Protein AF-A0A9P7BNV9-F1 (afdb_monomer)

InterPro domains:
  IPR002921 Fungal lipase-type domain [PF01764] (54-80)
  IPR029058 Alpha/Beta hydrolase fold [G3DSA:3.40.50.1820] (36-178)
  IPR029058 Alpha/Beta hydrolase fold [SSF53474] (25-181)
  IPR050805 ATG15 Lipase [PTHR47175] (1-210)

Solvent-accessible surface area (backbone atoms only — not comparable to full-atom values): 11584 Å² total; per-residue (Å²): 93,61,40,18,80,48,26,39,47,82,51,94,88,47,84,33,84,51,84,34,47,46,92,89,42,96,45,37,28,37,42,62,52,44,54,54,50,48,77,75,60,53,58,67,52,54,50,51,43,50,53,51,50,57,51,44,69,75,38,77,88,58,88,70,72,39,60,27,52,31,72,48,9,33,45,28,44,52,44,19,65,75,71,73,33,42,20,48,23,38,38,27,39,12,35,32,63,32,36,55,74,69,70,45,84,52,79,77,63,24,68,73,43,56,33,40,38,34,34,40,62,20,18,28,51,29,64,24,65,27,51,58,91,86,21,68,31,41,78,69,76,43,45,42,48,24,38,33,57,58,22,21,42,22,56,43,54,39,32,82,78,66,66,44,67,72,31,72,74,54,53,39,68,66,46,43,44,69,71,31,68,72,32,50,91,83,43,57,88,50,76,66,41,62,73,75,96,66,77,56,49,83,80,54,46,72,48,46,86,75,79,79,114

Nearest PDB structures (foldseek):
  4fle-assembly1_A  TM=4.710E-01  e=2.138E-03  Yersinia enterocolitica subsp. enterocolitica 8081
  8goa-assembly1_A  TM=6.225E-01  e=8.314E-01  Escherichia coli K-12
  3uhj-assembly1_A  TM=5.537E-01  e=2.040E+00  Sinorhizobium meliloti
  3uhj-assembly2_E-2  TM=5.624E-01  e=3.633E+00  Sinorhizobium meliloti

Secondary structure (DSSP, 8-state):
-TTSSSTT--STTS--SSS-B-SSSTTEEEHHHHHHHHHHH-HHHHHHHHHHHHHHHH-TTS---EEEEHHHHHHHHHHHHHHT--EEEESPPP-HHHHHHTT---TTGGGT--EEEEEETT-TTTTT---STTSHHHHTT------PPSSEEEEE-HHHHH-PPP-GGGGSHHHHIIIIIT-TTTSPPPPEEE--S--SSTT-EEE-GGGG-

Foldseek 3Di:
DQQFLAQQCQDPVDDGNDDQDDPVDRFEGALVRRLVSCVVPPPLLVVVLVVVVVVCVVCVPDQDEAEEAECSLLSSVLSCQVVLGAYEYELYAANVSSCVSVVGDDPPCLQVRNYEYEYEPLECRQQQNQGHCPGPQNVVSGHRQGNHHGYKYWYHHCCVLVVHHNDNVCSDPVNCVPVAVVCCVSHPGGDIDHDPPDDTSVVHDHDYPVVVD

pLDDT: mean 86.31, std 11.05, range [53.69, 98.19]

Structure (mmCIF, N/CA/C/O backbone):
data_AF-A0A9P7BNV9-F1
#
_entry.id   AF-A0A9P7BNV9-F1
#
loop_
_atom_site.group_PDB
_atom_site.id
_atom_site.type_symbol
_atom_site.label_atom_id
_atom_site.label_alt_id
_atom_site.label_comp_id
_atom_site.label_asym_id
_atom_site.label_entity_id
_atom_site.label_seq_id
_atom_site.pdbx_PDB_ins_code
_atom_site.Cartn_x
_atom_site.Cartn_y
_atom_site.Cartn_z
_atom_site.occupancy
_atom_site.B_iso_or_equiv
_atom_site.auth_seq_id
_atom_site.auth_comp_id
_atom_site.auth_asym_id
_atom_site.auth_atom_id
_atom_site.pdbx_PDB_model_num
ATOM 1 N N . MET A 1 1 ? -9.272 7.482 6.561 1.00 71.88 1 MET A N 1
ATOM 2 C CA . MET A 1 1 ? -9.110 7.351 8.026 1.00 71.88 1 MET A CA 1
ATOM 3 C C . MET A 1 1 ? -8.044 6.312 8.360 1.00 71.88 1 MET A C 1
ATOM 5 O O . MET A 1 1 ? -7.053 6.678 8.981 1.00 71.88 1 MET A O 1
ATOM 9 N N . LEU A 1 2 ? -8.180 5.073 7.868 1.00 76.38 2 LEU A N 1
ATOM 10 C CA . LEU A 1 2 ? -7.226 3.971 8.071 1.00 76.38 2 LEU A CA 1
ATOM 11 C C . LEU A 1 2 ? -5.750 4.301 7.775 1.00 76.38 2 LEU A C 1
ATOM 13 O O . LEU A 1 2 ? -4.885 3.945 8.568 1.00 76.38 2 LEU A O 1
ATOM 17 N N . PHE A 1 3 ? -5.484 5.041 6.697 1.00 77.94 3 PHE A N 1
ATOM 18 C CA . PHE A 1 3 ? -4.132 5.341 6.187 1.00 77.94 3 PHE A CA 1
ATOM 19 C C . PHE A 1 3 ? -3.570 6.704 6.645 1.00 77.94 3 PHE A C 1
ATOM 21 O O . PHE A 1 3 ? -2.599 7.221 6.101 1.00 77.94 3 PHE A O 1
ATOM 28 N N . SER A 1 4 ? -4.219 7.328 7.631 1.00 83.31 4 SER A N 1
ATOM 29 C CA . SER A 1 4 ? -3.819 8.619 8.210 1.00 83.31 4 SER A CA 1
ATOM 30 C C . SER A 1 4 ? -3.557 8.472 9.702 1.00 83.31 4 SER A C 1
ATOM 32 O O . SER A 1 4 ? -4.231 7.668 10.357 1.00 83.31 4 SER A O 1
ATOM 34 N N . CYS A 1 5 ? -2.661 9.273 10.269 1.00 84.25 5 CYS A N 1
ATOM 35 C CA . CYS A 1 5 ? -2.290 9.140 11.671 1.00 84.25 5 CYS A CA 1
ATOM 36 C C . CYS A 1 5 ? -3.424 9.541 12.617 1.00 84.25 5 CYS A C 1
ATOM 38 O O . CYS A 1 5 ? -3.701 8.799 13.556 1.00 84.25 5 CYS A O 1
ATOM 40 N N . CYS A 1 6 ? -4.166 10.612 12.324 1.00 83.75 6 CYS A N 1
ATOM 41 C CA . CYS A 1 6 ? -5.399 10.938 13.047 1.00 83.75 6 CYS A CA 1
ATOM 42 C C . CYS A 1 6 ? -6.414 11.638 12.133 1.00 83.75 6 CYS A C 1
ATOM 44 O O . CYS A 1 6 ? -6.402 12.857 11.955 1.00 83.75 6 CYS A O 1
ATOM 46 N N . CYS A 1 7 ? -7.295 10.843 11.520 1.00 77.75 7 CYS A N 1
ATOM 47 C CA . CYS A 1 7 ? -8.433 11.320 10.726 1.00 77.75 7 CYS A CA 1
ATOM 48 C C . CYS A 1 7 ? -8.115 12.328 9.616 1.00 77.75 7 CYS A C 1
ATOM 50 O O . CYS A 1 7 ? -8.920 13.213 9.323 1.00 77.75 7 CYS A O 1
ATOM 52 N N . ALA A 1 8 ? -6.967 12.154 8.964 1.00 73.31 8 ALA A N 1
ATOM 53 C CA . ALA A 1 8 ? -6.538 12.939 7.813 1.00 73.31 8 ALA A CA 1
ATOM 54 C C . ALA A 1 8 ? -6.533 14.468 8.041 1.00 73.31 8 ALA A C 1
ATOM 56 O O . ALA A 1 8 ? -6.744 15.241 7.108 1.00 73.31 8 ALA A O 1
ATOM 57 N N . LYS A 1 9 ? -6.307 14.920 9.283 1.00 70.38 9 LYS A N 1
ATOM 58 C CA . LYS A 1 9 ? -6.229 16.348 9.621 1.00 70.38 9 LYS A CA 1
ATOM 59 C C . LYS A 1 9 ? -4.783 16.842 9.522 1.00 70.38 9 LYS A C 1
ATOM 61 O O . LYS A 1 9 ? -4.028 16.738 10.489 1.00 70.38 9 LYS A O 1
ATOM 66 N N . VAL A 1 10 ? -4.427 17.383 8.351 1.00 62.34 10 VAL A N 1
ATOM 67 C CA . VAL A 1 10 ? -3.079 17.911 8.052 1.00 62.34 10 VAL A CA 1
ATOM 68 C C . VAL A 1 10 ? -2.786 19.182 8.849 1.00 62.34 10 VAL A C 1
ATOM 70 O O . VAL A 1 10 ? -1.774 19.268 9.537 1.00 62.34 10 VAL A O 1
ATOM 73 N N . ASP A 1 11 ? -3.693 20.158 8.802 1.00 65.62 11 ASP A N 1
ATOM 74 C CA . ASP A 1 11 ? -3.579 21.422 9.529 1.00 65.62 11 ASP A CA 1
ATOM 75 C C . ASP A 1 11 ? -4.965 21.984 9.904 1.00 65.62 11 ASP A C 1
ATOM 77 O O . ASP A 1 11 ? -5.996 21.334 9.716 1.00 65.62 11 ASP A O 1
ATOM 81 N N . ARG A 1 12 ? -4.994 23.191 10.484 1.00 64.25 12 ARG A N 1
ATOM 82 C CA . ARG A 1 12 ? -6.228 23.853 10.944 1.00 64.25 12 ARG A CA 1
ATOM 83 C C . ARG A 1 12 ? -7.184 24.248 9.812 1.00 64.25 12 ARG A C 1
ATOM 85 O O . ARG A 1 12 ? -8.350 24.504 10.091 1.00 64.25 12 ARG A O 1
ATOM 92 N N . THR A 1 13 ? -6.717 24.322 8.567 1.00 68.00 13 THR A N 1
ATOM 93 C CA . THR A 1 13 ? -7.544 24.671 7.401 1.00 68.00 13 THR A CA 1
ATOM 94 C C . THR A 1 13 ? -8.328 23.474 6.858 1.00 68.00 13 THR A C 1
ATOM 96 O O . THR A 1 13 ? -9.308 23.662 6.138 1.00 68.00 13 THR A O 1
ATOM 99 N N . TRP A 1 14 ? -7.969 22.250 7.261 1.00 62.84 14 TRP A N 1
ATOM 100 C CA . TRP A 1 14 ? -8.659 21.026 6.864 1.00 62.84 14 TRP A CA 1
ATOM 101 C C . TRP A 1 14 ? -9.704 20.597 7.886 1.00 62.84 14 TRP A C 1
ATOM 103 O O . TRP A 1 14 ? -9.420 20.411 9.072 1.00 62.84 14 TRP A O 1
ATOM 113 N N . LYS A 1 15 ? -10.923 20.337 7.403 1.00 64.75 15 LYS A N 1
ATOM 114 C CA . LYS A 1 15 ? -11.902 19.554 8.159 1.00 64.75 15 LYS A CA 1
ATOM 115 C C . LYS A 1 15 ? -11.498 18.085 8.056 1.00 64.75 15 LYS A C 1
ATOM 117 O O . LYS A 1 15 ? -11.702 17.464 7.018 1.00 64.75 15 LYS A O 1
ATOM 122 N N . GLY A 1 16 ? -10.882 17.561 9.115 1.00 68.00 16 GLY A N 1
ATOM 123 C CA . GLY A 1 16 ? -10.570 16.135 9.223 1.00 68.00 16 GLY A CA 1
ATOM 124 C C . GLY A 1 16 ? -11.818 15.259 9.060 1.00 68.00 16 GLY A C 1
ATOM 125 O O . GLY A 1 16 ? -12.946 15.718 9.232 1.00 68.00 16 GLY A O 1
ATOM 126 N N . ILE A 1 17 ? -11.607 13.978 8.754 1.00 75.38 17 ILE A N 1
ATOM 127 C CA . ILE A 1 17 ? -12.680 12.990 8.527 1.00 75.38 17 ILE A CA 1
ATOM 128 C C . ILE A 1 17 ? -13.427 12.673 9.837 1.00 75.38 17 ILE A C 1
ATOM 130 O O . ILE A 1 17 ? -14.574 12.241 9.819 1.00 75.38 17 ILE A O 1
ATOM 134 N N . CYS A 1 18 ? -12.789 12.918 10.981 1.00 77.62 18 CYS A N 1
ATOM 135 C CA . CYS A 1 18 ? -13.387 12.833 12.306 1.00 77.62 18 CYS A CA 1
ATOM 136 C C . CYS A 1 18 ? -12.791 13.898 13.244 1.00 77.62 18 CYS A C 1
ATOM 138 O O . CYS A 1 18 ? -11.800 14.554 12.909 1.00 77.62 18 CYS A O 1
ATOM 140 N N . GLN A 1 19 ? -13.372 14.029 14.438 1.00 82.62 19 GLN A N 1
ATOM 141 C CA . GLN A 1 19 ? -12.963 14.981 15.478 1.00 82.62 19 GLN A CA 1
ATOM 142 C C . GLN A 1 19 ? -12.188 14.314 16.631 1.00 82.62 19 GLN A C 1
ATOM 144 O O . GLN A 1 19 ? -12.337 14.708 17.778 1.00 82.62 19 GLN A O 1
ATOM 149 N N . CYS A 1 20 ? -11.363 13.301 16.341 1.00 84.94 20 CYS A N 1
ATOM 150 C CA . CYS A 1 20 ? -10.576 12.597 17.369 1.00 84.94 20 CYS A CA 1
ATOM 151 C C . CYS A 1 20 ? -9.199 13.221 17.643 1.00 84.94 20 CYS A C 1
ATOM 153 O O . CYS A 1 20 ? -8.489 12.768 18.534 1.00 84.94 20 CYS A O 1
ATOM 155 N N . LYS A 1 21 ? -8.799 14.233 16.863 1.00 82.25 21 LYS A N 1
ATOM 156 C CA . LYS A 1 21 ? -7.567 14.995 17.100 1.00 82.25 21 LYS A CA 1
ATOM 157 C C . LYS A 1 21 ? -7.833 16.073 18.146 1.00 82.25 21 LYS A C 1
ATOM 159 O O . LYS A 1 21 ? -8.765 16.854 17.956 1.00 82.25 21 LYS A O 1
ATOM 164 N N . ASP A 1 22 ? -6.976 16.168 19.155 1.00 75.00 22 ASP A N 1
ATOM 165 C CA . ASP A 1 22 ? -7.010 17.273 20.115 1.00 75.00 22 ASP A CA 1
ATOM 166 C C . ASP A 1 22 ? -6.658 18.605 19.411 1.00 75.00 22 ASP A C 1
ATOM 168 O O . ASP A 1 22 ? -5.671 18.717 18.678 1.00 75.00 22 ASP A O 1
ATOM 172 N N . ASP A 1 23 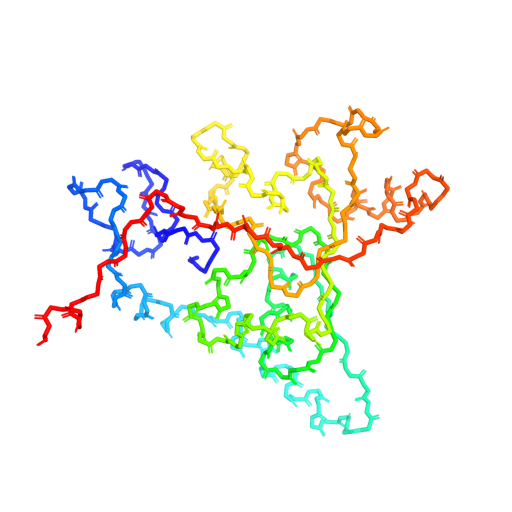? -7.494 19.632 19.579 1.00 71.31 23 ASP A N 1
ATOM 173 C CA . ASP A 1 23 ? -7.284 20.946 18.953 1.00 71.31 23 ASP A CA 1
ATOM 174 C C . ASP A 1 23 ? -6.198 21.793 19.647 1.00 71.31 23 ASP A C 1
ATOM 176 O O . ASP A 1 23 ? -5.660 22.734 19.048 1.00 71.31 23 ASP A O 1
ATOM 180 N N . GLN A 1 24 ? -5.868 21.462 20.895 1.00 73.06 24 GLN A N 1
ATOM 181 C CA . GLN A 1 24 ? -4.845 22.095 21.724 1.00 73.06 24 GLN A CA 1
ATOM 182 C C . GLN A 1 24 ? -3.481 21.409 21.575 1.00 73.06 24 GLN A C 1
ATOM 184 O O . GLN A 1 24 ? -2.459 22.093 21.648 1.00 73.06 24 GLN A O 1
ATOM 189 N N . GLN A 1 25 ? -3.453 20.097 21.312 1.00 75.50 25 GLN A N 1
ATOM 190 C CA . GLN A 1 25 ? -2.224 19.308 21.166 1.00 75.50 25 GLN A CA 1
ATOM 191 C C . GLN A 1 25 ? -2.028 18.800 19.721 1.00 75.50 25 GLN A C 1
ATOM 193 O O . GLN A 1 25 ? -2.763 17.935 19.247 1.00 75.50 25 GLN A O 1
ATOM 198 N N . PRO A 1 26 ? -1.013 19.287 18.977 1.00 70.69 26 PRO A N 1
ATOM 199 C CA . PRO A 1 26 ? -0.918 19.089 17.526 1.00 70.69 26 PRO A CA 1
ATOM 200 C C . PRO A 1 26 ? -0.683 17.641 17.066 1.00 70.69 26 PRO A C 1
ATOM 202 O O . PRO A 1 26 ? -0.932 17.357 15.890 1.00 70.69 26 PRO A O 1
ATOM 205 N N . TYR A 1 27 ? -0.239 16.751 17.957 1.00 80.44 27 TYR A N 1
ATOM 206 C CA . TYR A 1 27 ? 0.062 15.344 17.666 1.00 80.44 27 TYR A CA 1
ATOM 207 C C . TYR A 1 27 ? -0.604 14.372 18.650 1.00 80.44 27 TYR A C 1
ATOM 209 O O . TYR A 1 27 ? -0.118 13.262 18.838 1.00 80.44 27 TYR A O 1
ATOM 217 N N . GLU A 1 28 ? -1.713 14.762 19.278 1.00 85.31 28 GLU A N 1
ATOM 218 C CA . GLU A 1 28 ? -2.517 13.847 20.095 1.00 85.31 28 GLU A CA 1
ATOM 219 C C . GLU A 1 28 ? -3.771 13.381 19.358 1.00 85.31 28 GLU A C 1
ATOM 221 O O . GLU A 1 28 ? -4.462 14.164 18.696 1.00 85.31 28 GLU A O 1
ATOM 226 N N . CYS A 1 29 ? -4.056 12.086 19.480 1.00 86.94 29 CYS A N 1
ATOM 227 C CA . CYS A 1 29 ? -5.243 11.448 18.933 1.00 86.94 29 CYS A CA 1
ATOM 228 C C . CYS A 1 29 ? -5.911 10.580 20.003 1.00 86.94 29 CYS A C 1
ATOM 230 O O . CYS A 1 29 ? -5.246 9.778 20.657 1.00 86.94 29 CYS A O 1
ATOM 232 N N . ASP A 1 30 ? -7.223 10.719 20.160 1.00 87.56 30 ASP A N 1
ATOM 233 C CA . ASP A 1 30 ? -8.027 9.851 21.019 1.00 87.56 30 ASP A CA 1
ATOM 234 C C . ASP A 1 30 ? -8.239 8.492 20.328 1.00 87.56 30 ASP A C 1
ATOM 236 O O . ASP A 1 30 ? -8.895 8.399 19.282 1.00 87.56 30 ASP A O 1
ATOM 240 N N . SER A 1 31 ? -7.668 7.440 20.919 1.00 84.62 31 SER A N 1
ATOM 241 C CA . SER A 1 31 ? -7.723 6.066 20.411 1.00 84.62 31 SER A CA 1
ATOM 242 C C . SER A 1 31 ? -9.145 5.518 20.373 1.00 84.62 31 SER A C 1
ATOM 244 O O . SER A 1 31 ? -9.541 4.908 19.379 1.00 84.62 31 SER A O 1
ATOM 246 N N . LEU A 1 32 ? -9.937 5.763 21.420 1.00 83.94 32 LEU A N 1
ATOM 247 C CA . LEU A 1 32 ? -11.296 5.240 21.547 1.00 83.94 32 LEU A CA 1
ATOM 248 C C . LEU A 1 32 ? -12.242 5.920 20.550 1.00 83.94 32 LEU A C 1
ATOM 250 O O . LEU A 1 32 ? -13.099 5.277 19.941 1.00 83.94 32 LEU A O 1
ATOM 254 N N . CYS A 1 33 ? -12.091 7.229 20.368 1.00 86.19 33 CYS A N 1
ATOM 255 C CA . CYS A 1 33 ? -12.800 7.988 19.350 1.00 86.19 33 CYS A CA 1
ATOM 256 C C . CYS A 1 33 ? -12.443 7.483 17.948 1.00 86.19 33 CYS A C 1
ATOM 258 O O . CYS A 1 33 ? -13.335 7.304 17.110 1.00 86.19 33 CYS A O 1
ATOM 260 N N . LEU A 1 34 ? -11.154 7.241 17.685 1.00 84.06 34 LEU A N 1
ATOM 261 C CA . LEU A 1 34 ? -10.680 6.762 16.392 1.00 84.06 34 LEU A CA 1
ATOM 262 C C . LEU A 1 34 ? -11.229 5.363 16.089 1.00 84.06 34 LEU A C 1
ATOM 264 O O . LEU A 1 34 ? -11.759 5.152 15.002 1.00 84.06 34 LEU A O 1
ATOM 268 N N . GLU A 1 35 ? -11.175 4.446 17.057 1.00 80.56 35 GLU A N 1
ATOM 269 C CA . GLU A 1 35 ? -11.743 3.094 16.970 1.00 80.56 35 GLU A CA 1
ATOM 270 C C . GLU A 1 35 ? -13.246 3.139 16.643 1.00 80.56 35 GLU A C 1
ATOM 272 O O . GLU A 1 35 ? -13.700 2.530 15.673 1.00 80.56 35 GLU A O 1
ATOM 277 N N . LYS A 1 36 ? -14.022 3.948 17.379 1.00 81.75 36 LYS A N 1
ATOM 278 C CA . LYS A 1 36 ? -15.461 4.142 17.119 1.00 81.75 36 LYS A CA 1
ATOM 279 C C . LYS A 1 36 ? -15.736 4.721 15.735 1.00 81.75 36 LYS A C 1
ATOM 281 O O . LYS A 1 36 ? -16.677 4.299 15.064 1.00 81.75 36 LYS A O 1
ATOM 286 N N . SER A 1 37 ? -14.930 5.693 15.319 1.00 81.69 37 SER A N 1
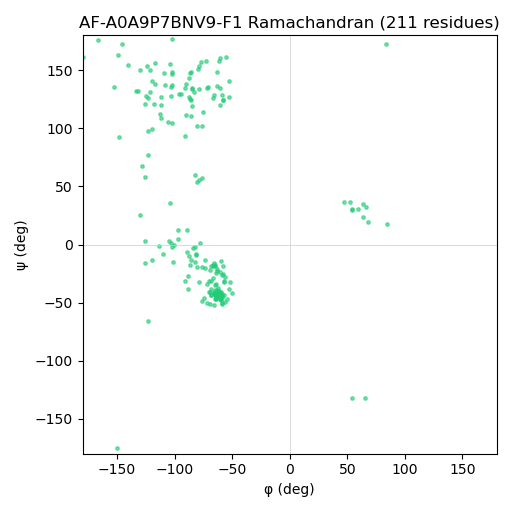ATOM 287 C CA . SER A 1 37 ? -15.079 6.337 14.015 1.00 81.69 37 SER A CA 1
ATOM 288 C C . SER A 1 37 ? -14.828 5.339 12.886 1.00 81.69 37 SER A C 1
ATOM 290 O O . SER A 1 37 ? -15.636 5.277 11.962 1.00 81.69 37 SER A O 1
ATOM 292 N N . LEU A 1 38 ? -13.790 4.504 13.009 1.00 76.62 38 LEU A N 1
ATOM 293 C CA . LEU A 1 38 ? -13.480 3.434 12.058 1.00 76.62 38 LEU A CA 1
ATOM 294 C C . LEU A 1 38 ? -14.642 2.445 11.929 1.00 76.62 38 LEU A C 1
ATOM 296 O O . LEU A 1 38 ? -15.132 2.224 10.825 1.00 76.62 38 LEU A O 1
ATOM 300 N N . LEU A 1 39 ? -15.167 1.931 13.045 1.00 72.88 39 LEU A N 1
ATOM 301 C CA . LEU A 1 39 ? -16.303 0.996 13.028 1.00 72.88 39 LEU A CA 1
ATOM 302 C C . LEU A 1 39 ? -17.543 1.557 12.311 1.00 72.88 39 LEU A C 1
ATOM 304 O O . LEU A 1 39 ? -18.336 0.799 11.761 1.00 72.88 39 LEU A O 1
ATOM 308 N N . SER A 1 40 ? -17.716 2.880 12.302 1.00 67.31 40 SER A N 1
ATOM 309 C CA . SER A 1 40 ? -18.836 3.536 11.621 1.00 67.31 40 SER A CA 1
ATOM 310 C C . SER A 1 40 ? -18.599 3.833 10.131 1.00 67.31 40 SER A C 1
ATOM 312 O O . SER A 1 40 ? -19.556 4.173 9.434 1.00 67.31 40 SER A O 1
ATOM 314 N N . SER A 1 41 ? -17.358 3.734 9.632 1.00 65.50 41 SER A N 1
ATOM 315 C CA . SER A 1 41 ? -16.966 4.261 8.314 1.00 65.50 41 SER A CA 1
ATOM 316 C C . SER A 1 41 ? -16.444 3.245 7.294 1.00 65.50 41 SER A C 1
ATOM 318 O O . SER A 1 41 ? -16.342 3.597 6.117 1.00 65.50 41 SER A O 1
ATOM 320 N N . GLU A 1 42 ? -16.109 2.011 7.684 1.00 64.81 42 GLU A N 1
ATOM 321 C CA . GLU A 1 42 ? -15.378 1.063 6.817 1.00 64.81 42 GLU A CA 1
ATOM 322 C C . GLU A 1 42 ? -16.232 0.306 5.781 1.00 64.81 42 GLU A C 1
ATOM 324 O O . GLU A 1 42 ? -16.152 -0.910 5.618 1.00 64.81 42 GLU A O 1
ATOM 329 N N . LEU A 1 43 ? -16.988 1.050 4.972 1.00 73.44 43 LEU A N 1
ATOM 330 C CA . LEU A 1 43 ? -17.822 0.486 3.909 1.00 73.44 43 LEU A CA 1
ATOM 331 C C . LEU A 1 43 ? -17.016 -0.351 2.896 1.00 73.44 43 LEU A C 1
ATOM 333 O O . LEU A 1 43 ? -17.451 -1.431 2.510 1.00 73.44 43 LEU A O 1
ATOM 337 N N . TYR A 1 44 ? -15.840 0.111 2.454 1.00 83.81 44 TYR A N 1
ATOM 338 C CA . TYR A 1 44 ? -15.086 -0.572 1.389 1.00 83.81 44 TYR A CA 1
ATOM 339 C C . TYR A 1 44 ? -14.517 -1.924 1.818 1.00 83.81 44 TYR A C 1
ATOM 341 O O . TYR A 1 44 ? -14.605 -2.885 1.054 1.00 83.81 44 TYR A O 1
ATOM 349 N N . TYR A 1 45 ? -13.946 -2.003 3.020 1.00 87.12 45 TYR A N 1
ATOM 350 C CA . TYR A 1 45 ? -13.417 -3.252 3.560 1.00 87.12 45 TYR A CA 1
ATOM 351 C C . TYR A 1 45 ? -14.543 -4.264 3.812 1.00 87.12 45 TYR A C 1
ATOM 353 O O . TYR A 1 45 ? -14.414 -5.430 3.430 1.00 87.12 45 TYR A O 1
ATOM 361 N N . ASP A 1 46 ? -15.680 -3.812 4.350 1.00 89.00 46 ASP A N 1
ATOM 362 C CA . ASP A 1 46 ? -16.840 -4.671 4.592 1.00 89.00 46 ASP A CA 1
ATOM 363 C C . ASP A 1 46 ? -17.423 -5.231 3.288 1.00 89.00 46 ASP A C 1
ATOM 365 O O . ASP A 1 46 ? -17.668 -6.436 3.176 1.00 89.00 46 ASP A O 1
ATOM 369 N N . TYR A 1 47 ? -17.616 -4.386 2.268 1.00 92.44 47 TYR A N 1
ATOM 370 C CA . TYR A 1 47 ? -18.110 -4.838 0.965 1.00 92.44 47 TYR A CA 1
ATOM 371 C C . TYR A 1 47 ? -17.122 -5.774 0.267 1.00 92.44 47 TYR A C 1
ATOM 373 O O . TYR A 1 47 ? -17.540 -6.800 -0.267 1.00 92.44 47 TYR A O 1
ATOM 381 N N . ALA A 1 48 ? -15.823 -5.467 0.293 1.00 93.75 48 ALA A N 1
ATOM 382 C CA . ALA A 1 48 ? -14.806 -6.328 -0.302 1.00 93.75 48 ALA A CA 1
ATOM 383 C C . ALA A 1 48 ? -14.740 -7.699 0.393 1.00 93.75 48 ALA A C 1
ATOM 385 O O . ALA A 1 48 ? -14.647 -8.725 -0.281 1.00 93.75 48 ALA A O 1
ATOM 386 N N . SER A 1 49 ? -14.878 -7.729 1.722 1.00 93.75 49 SER A N 1
ATOM 387 C CA . SER A 1 49 ? -14.943 -8.972 2.498 1.00 93.75 49 SER A CA 1
ATOM 388 C C . SER A 1 49 ? -16.163 -9.817 2.123 1.00 93.75 49 SER A C 1
ATOM 390 O O . SER A 1 49 ? -16.037 -11.026 1.946 1.00 93.75 49 SER A O 1
ATOM 392 N N . ARG A 1 50 ? -17.334 -9.191 1.933 1.00 95.44 50 ARG A N 1
ATOM 393 C CA . ARG A 1 50 ? -18.547 -9.887 1.463 1.00 95.44 50 ARG A CA 1
ATOM 394 C C . ARG A 1 50 ? -18.379 -10.454 0.057 1.00 95.44 50 ARG A C 1
ATOM 396 O O . ARG A 1 50 ? -18.704 -11.611 -0.161 1.00 95.44 50 ARG A O 1
ATOM 403 N N . ILE A 1 51 ? -17.806 -9.681 -0.868 1.00 95.69 51 ILE A N 1
ATOM 404 C CA . ILE A 1 51 ? -17.518 -10.157 -2.231 1.00 95.69 51 ILE A CA 1
ATOM 405 C C . ILE A 1 51 ? -16.590 -11.376 -2.190 1.00 95.69 51 ILE A C 1
ATOM 407 O O . ILE A 1 51 ? -16.833 -12.353 -2.897 1.00 95.69 51 ILE A O 1
ATOM 411 N N . TYR A 1 52 ? -15.542 -11.341 -1.363 1.00 96.62 52 TYR A N 1
ATOM 412 C CA . TYR A 1 52 ? -14.652 -12.487 -1.194 1.00 96.62 52 TYR A CA 1
ATOM 413 C C . TYR A 1 52 ? -15.402 -13.719 -0.668 1.00 96.62 52 TYR A C 1
ATOM 415 O O . TYR A 1 52 ? -15.246 -14.803 -1.230 1.00 96.62 52 TYR A O 1
ATOM 423 N N . LEU A 1 53 ? -16.229 -13.557 0.372 1.00 97.00 53 LEU A N 1
ATOM 424 C CA . LEU A 1 53 ? -17.022 -14.650 0.940 1.00 97.00 53 LEU A CA 1
ATOM 425 C C . LEU A 1 53 ? -17.966 -15.265 -0.101 1.00 97.00 53 LEU A C 1
ATOM 427 O O . LEU A 1 53 ? -17.934 -16.479 -0.285 1.00 97.00 53 LEU A O 1
ATOM 431 N N . ASP A 1 54 ? -18.710 -14.441 -0.844 1.00 97.94 54 ASP A N 1
ATOM 432 C CA . ASP A 1 54 ? -19.637 -14.898 -1.888 1.00 97.94 54 ASP A CA 1
ATOM 433 C C . ASP A 1 54 ? -18.910 -15.681 -2.999 1.00 97.94 54 ASP A C 1
ATOM 435 O O . ASP A 1 54 ? -19.391 -16.708 -3.486 1.00 97.94 54 ASP A O 1
ATOM 439 N N . VAL A 1 55 ? -17.728 -15.212 -3.419 1.00 97.38 55 VAL A N 1
ATOM 440 C CA . VAL A 1 55 ? -16.903 -15.896 -4.430 1.00 97.38 55 VAL A CA 1
ATOM 441 C C . VAL A 1 55 ? -16.345 -17.210 -3.885 1.00 97.38 55 VAL A C 1
ATOM 443 O O . VAL A 1 55 ? -16.376 -18.218 -4.591 1.00 97.38 55 VAL A O 1
ATOM 446 N N . SER A 1 56 ? -15.859 -17.211 -2.644 1.00 96.69 56 SER A N 1
ATOM 447 C CA . SER A 1 56 ? -15.298 -18.393 -1.984 1.00 96.69 56 SER A CA 1
ATOM 448 C C . SER A 1 56 ? -16.354 -19.486 -1.787 1.00 96.69 56 SER A C 1
ATOM 450 O O . SER A 1 56 ? -16.109 -20.649 -2.106 1.00 96.69 56 SER A O 1
ATOM 452 N N . GLU A 1 57 ? -17.570 -19.111 -1.375 1.00 97.19 57 GLU A N 1
ATOM 453 C CA . GLU A 1 57 ? -18.701 -20.035 -1.235 1.00 97.19 57 GLU A CA 1
ATOM 454 C C . GLU A 1 57 ? -19.130 -20.617 -2.588 1.00 97.19 57 GLU A C 1
ATOM 456 O O . GLU A 1 57 ? -19.389 -21.816 -2.710 1.00 97.19 57 GLU A O 1
ATOM 461 N N . LYS A 1 58 ? -19.160 -19.785 -3.636 1.00 98.12 58 LYS A N 1
ATOM 462 C CA . LYS A 1 58 ? -19.546 -20.221 -4.982 1.00 98.12 58 LYS A CA 1
ATOM 463 C C . LYS A 1 58 ? -18.511 -21.137 -5.641 1.00 98.12 58 LYS A C 1
ATOM 465 O O . LYS A 1 58 ? -18.883 -21.989 -6.451 1.00 98.12 58 LYS A O 1
ATOM 470 N N . TYR A 1 59 ? -17.228 -20.964 -5.328 1.00 97.25 59 TYR A N 1
ATOM 471 C CA . TYR A 1 59 ? -16.124 -21.704 -5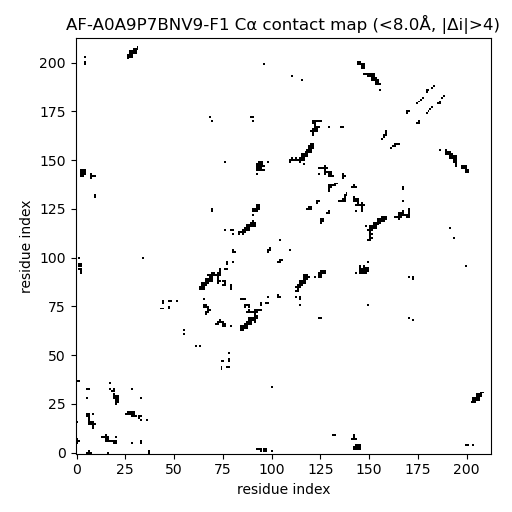.940 1.00 97.25 59 TYR A CA 1
ATOM 472 C C . TYR A 1 59 ? -15.207 -22.339 -4.878 1.00 97.25 59 TYR A C 1
ATOM 474 O O . TYR A 1 59 ? -14.029 -21.991 -4.801 1.00 97.25 59 TYR A O 1
ATOM 482 N N . PRO A 1 60 ? -15.689 -23.336 -4.111 1.00 95.94 60 PRO A N 1
ATOM 483 C CA . PRO A 1 60 ? -14.983 -23.863 -2.935 1.00 95.94 60 PRO A CA 1
ATOM 484 C C . PRO A 1 60 ? -13.651 -24.564 -3.249 1.00 95.94 60 PRO A C 1
ATOM 486 O O . PRO A 1 60 ? -12.826 -24.757 -2.362 1.00 95.94 60 PRO A O 1
ATOM 489 N N . ASN A 1 61 ? -13.429 -24.952 -4.509 1.00 96.44 61 ASN A N 1
ATOM 490 C CA . ASN A 1 61 ? -12.195 -25.603 -4.961 1.00 96.44 61 ASN A CA 1
ATOM 491 C C . ASN A 1 61 ? -11.229 -24.641 -5.672 1.00 96.44 61 ASN A C 1
ATOM 493 O O . ASN A 1 61 ? -10.179 -25.073 -6.147 1.00 96.44 61 ASN A O 1
ATOM 497 N N . ALA A 1 62 ? -11.588 -23.363 -5.820 1.00 96.25 62 ALA A N 1
ATOM 498 C CA . ALA A 1 62 ? -10.734 -22.377 -6.466 1.00 96.25 62 ALA A CA 1
ATOM 499 C C . ALA A 1 62 ? -9.771 -21.745 -5.455 1.00 96.25 62 ALA A C 1
ATOM 501 O O . ALA A 1 62 ? -10.133 -21.455 -4.318 1.00 96.25 62 ALA A O 1
ATOM 502 N N . THR A 1 63 ? -8.546 -21.456 -5.891 1.00 94.62 63 THR A N 1
ATOM 503 C CA . THR A 1 63 ? -7.653 -20.566 -5.144 1.00 94.62 63 THR A CA 1
ATOM 504 C C . THR A 1 63 ? -7.949 -19.129 -5.549 1.00 94.62 63 THR A C 1
ATOM 506 O O . THR A 1 63 ? -7.659 -18.727 -6.675 1.00 94.62 63 THR A O 1
ATOM 509 N N . VAL A 1 64 ? -8.527 -18.350 -4.639 1.00 96.12 64 VAL A N 1
ATOM 510 C CA . VAL A 1 64 ? -8.829 -16.935 -4.876 1.00 96.12 64 VAL A CA 1
ATOM 511 C C . VAL A 1 64 ? -7.598 -16.094 -4.549 1.00 96.12 64 VAL A C 1
ATOM 513 O O . VAL A 1 64 ? -7.070 -16.162 -3.443 1.00 96.12 64 VAL A O 1
ATOM 516 N N . TRP A 1 65 ? -7.149 -15.304 -5.522 1.00 97.56 65 TRP A N 1
ATOM 517 C CA . TRP A 1 65 ? -6.090 -14.312 -5.352 1.00 97.56 65 TRP A CA 1
ATOM 518 C C . TRP A 1 65 ? -6.708 -12.925 -5.397 1.00 97.56 65 TRP A C 1
ATOM 520 O O . TRP A 1 65 ? -7.550 -12.647 -6.254 1.00 97.56 65 TRP A O 1
ATOM 530 N N . LEU A 1 66 ? -6.275 -12.052 -4.495 1.00 98.12 66 LEU A N 1
ATOM 531 C CA . LEU A 1 66 ? -6.716 -10.665 -4.474 1.00 98.12 66 LEU A CA 1
ATOM 532 C C . LEU A 1 66 ? -5.638 -9.768 -5.069 1.00 98.12 66 LEU A C 1
ATOM 534 O O . LEU A 1 66 ? -4.436 -10.012 -4.948 1.00 98.12 66 LEU A O 1
ATOM 538 N N . THR A 1 67 ? -6.071 -8.703 -5.728 1.00 97.94 67 THR A N 1
ATOM 539 C CA . THR A 1 67 ? -5.160 -7.691 -6.241 1.00 97.94 67 THR A CA 1
ATOM 540 C C . THR A 1 67 ? -5.816 -6.327 -6.242 1.00 97.94 67 THR A C 1
ATOM 542 O O . THR A 1 67 ? -7.037 -6.205 -6.146 1.00 97.94 67 THR A O 1
ATOM 545 N N . GLY A 1 68 ? -4.996 -5.293 -6.342 1.00 97.19 68 GLY A N 1
ATOM 546 C CA . GLY A 1 68 ? -5.465 -3.929 -6.435 1.00 97.19 68 GLY A CA 1
ATOM 547 C C . GLY A 1 68 ? -4.316 -2.944 -6.546 1.00 97.19 68 GLY A C 1
ATOM 548 O O . GLY A 1 68 ? -3.170 -3.238 -6.202 1.00 97.19 68 GLY A O 1
ATOM 549 N N . HIS A 1 69 ? -4.659 -1.756 -7.023 1.00 96.62 69 HIS A N 1
ATOM 550 C CA . HIS A 1 69 ? -3.772 -0.605 -7.096 1.00 96.62 69 HIS A CA 1
ATOM 551 C C . HIS A 1 69 ? -4.197 0.448 -6.071 1.00 96.62 69 HIS A C 1
ATOM 553 O O . HIS A 1 69 ? -5.397 0.580 -5.802 1.00 96.62 69 HIS A O 1
ATOM 559 N N . SER A 1 70 ? -3.242 1.198 -5.513 1.00 93.38 70 SER A N 1
ATOM 560 C CA . SER A 1 70 ? -3.527 2.317 -4.606 1.00 93.38 70 SER A CA 1
ATOM 561 C C . SER A 1 70 ? -4.427 1.883 -3.436 1.00 93.38 70 SER A C 1
ATOM 563 O O . SER A 1 70 ? -4.196 0.836 -2.827 1.00 93.38 70 SER A O 1
ATOM 565 N N . LEU A 1 71 ? -5.493 2.633 -3.136 1.00 90.12 71 LEU A N 1
ATOM 566 C CA . LEU A 1 71 ? -6.494 2.276 -2.125 1.00 90.12 71 LEU A CA 1
ATOM 567 C C . LEU A 1 71 ? -7.078 0.866 -2.327 1.00 90.12 71 LEU A C 1
ATOM 569 O O . LEU A 1 71 ? -7.295 0.153 -1.351 1.00 90.12 71 LEU A O 1
ATOM 573 N N . GLY A 1 72 ? -7.317 0.447 -3.573 1.00 92.75 72 GLY A N 1
ATOM 574 C CA . GLY A 1 72 ? -7.824 -0.895 -3.867 1.00 92.75 72 GLY A CA 1
ATOM 575 C C . GLY A 1 72 ? -6.830 -1.990 -3.479 1.00 92.75 72 GLY A C 1
ATOM 576 O O . GLY A 1 72 ? -7.239 -3.043 -3.001 1.00 92.75 72 GLY A O 1
ATOM 577 N N . GLY A 1 73 ? -5.527 -1.722 -3.620 1.00 96.06 73 GLY A N 1
ATOM 578 C CA . GLY A 1 73 ? -4.462 -2.601 -3.139 1.00 96.06 73 GLY A CA 1
ATOM 579 C C . GLY A 1 73 ? -4.476 -2.729 -1.619 1.00 96.06 73 GLY A C 1
ATOM 580 O O . GLY A 1 73 ? -4.470 -3.840 -1.094 1.00 96.06 73 GLY A O 1
ATOM 581 N N . ALA A 1 74 ? -4.602 -1.606 -0.913 1.00 93.69 74 ALA A N 1
ATOM 582 C CA . ALA A 1 74 ? -4.664 -1.613 0.543 1.00 93.69 74 ALA A CA 1
ATOM 583 C C . ALA A 1 74 ? -5.897 -2.374 1.063 1.00 93.69 74 ALA A C 1
ATOM 585 O O . ALA A 1 74 ? -5.779 -3.199 1.964 1.00 93.69 74 ALA A O 1
ATOM 586 N N . VAL A 1 75 ? -7.072 -2.173 0.454 1.00 93.38 75 VAL A N 1
ATOM 587 C CA . VAL A 1 75 ? -8.288 -2.935 0.792 1.00 93.38 75 VAL A CA 1
ATOM 588 C C . VAL A 1 75 ? -8.108 -4.426 0.495 1.00 93.38 75 VAL A C 1
ATOM 590 O O . VAL A 1 75 ? -8.439 -5.252 1.342 1.00 93.38 75 VAL A O 1
ATOM 593 N N . ALA A 1 76 ? -7.548 -4.784 -0.666 1.00 96.50 76 ALA A N 1
ATOM 594 C CA . ALA A 1 76 ? -7.272 -6.176 -1.021 1.00 96.50 76 ALA A CA 1
ATOM 595 C C . ALA A 1 76 ? -6.326 -6.850 -0.017 1.00 96.50 76 ALA A C 1
ATOM 597 O O . ALA A 1 76 ? -6.567 -7.989 0.373 1.00 96.50 76 ALA A O 1
ATOM 598 N N . SER A 1 77 ? -5.290 -6.141 0.440 1.00 95.38 77 SER A N 1
ATOM 599 C CA . SER A 1 77 ? -4.373 -6.634 1.470 1.00 95.38 77 SER A CA 1
ATOM 600 C C . SER A 1 77 ? -5.071 -6.843 2.811 1.00 95.38 77 SER A C 1
ATOM 602 O O . SER A 1 77 ? -4.914 -7.903 3.409 1.00 95.38 77 SER A O 1
ATOM 604 N N . LEU A 1 78 ? -5.896 -5.895 3.265 1.00 93.25 78 LEU A N 1
ATOM 605 C CA . LEU A 1 78 ? -6.665 -6.045 4.506 1.00 93.25 78 LEU A CA 1
ATOM 606 C C . LEU A 1 78 ? -7.601 -7.263 4.447 1.00 93.25 78 LEU A C 1
ATOM 608 O O . LEU A 1 78 ? -7.616 -8.069 5.371 1.00 93.25 78 LEU A O 1
ATOM 612 N N . VAL A 1 79 ? -8.329 -7.453 3.344 1.00 94.44 79 VAL A N 1
ATOM 613 C CA . VAL A 1 79 ? -9.176 -8.644 3.141 1.00 94.44 79 VAL A CA 1
ATOM 614 C C . VAL A 1 79 ? -8.328 -9.921 3.102 1.00 94.44 79 VAL A C 1
ATOM 616 O O . VAL A 1 79 ? -8.678 -10.923 3.725 1.00 94.44 79 VAL A O 1
ATOM 619 N N . GLY A 1 80 ? -7.180 -9.889 2.424 1.00 94.44 80 GLY A N 1
ATOM 620 C CA . GLY A 1 80 ? -6.251 -11.015 2.377 1.00 94.44 80 GLY A CA 1
ATOM 621 C C . GLY A 1 80 ? -5.685 -11.399 3.739 1.00 94.44 80 GLY A C 1
ATOM 622 O O . GLY A 1 80 ? -5.568 -12.586 4.027 1.00 94.44 80 GLY A O 1
ATOM 623 N N . GLN A 1 81 ? -5.400 -10.420 4.601 1.00 92.75 81 GLN A N 1
ATOM 624 C CA . GLN A 1 81 ? -4.989 -10.650 5.990 1.00 92.75 81 GLN A CA 1
ATOM 625 C C . GLN A 1 81 ? -6.097 -11.326 6.795 1.00 92.75 81 GLN A C 1
ATOM 627 O O . GLN A 1 81 ? -5.820 -12.267 7.535 1.00 92.75 81 GLN A O 1
ATOM 632 N N . THR A 1 82 ? -7.343 -10.886 6.620 1.00 91.62 82 THR A N 1
ATOM 633 C CA . THR A 1 82 ? -8.508 -11.442 7.321 1.00 91.62 82 THR A CA 1
ATOM 634 C C . THR A 1 82 ? -8.758 -12.903 6.978 1.00 91.62 82 THR A C 1
ATOM 636 O O . THR A 1 82 ? -9.042 -13.702 7.868 1.00 91.62 82 THR A O 1
ATOM 639 N N . PHE A 1 83 ? -8.646 -13.267 5.700 1.00 92.44 83 PHE A N 1
ATOM 640 C CA . PHE A 1 83 ? -8.971 -14.616 5.227 1.00 92.44 83 PHE A CA 1
ATOM 641 C C . PHE A 1 83 ? -7.749 -15.502 4.961 1.00 92.44 83 PHE A C 1
ATOM 643 O O . PHE A 1 83 ? -7.910 -16.665 4.596 1.00 92.44 83 PHE A O 1
ATOM 650 N N . GLY A 1 84 ? -6.535 -14.978 5.141 1.00 91.56 84 GLY A N 1
ATOM 651 C CA . GLY A 1 84 ? -5.286 -15.708 4.920 1.00 91.56 84 GLY A CA 1
ATOM 652 C C . GLY A 1 84 ? -5.041 -16.093 3.457 1.00 91.56 84 GLY A 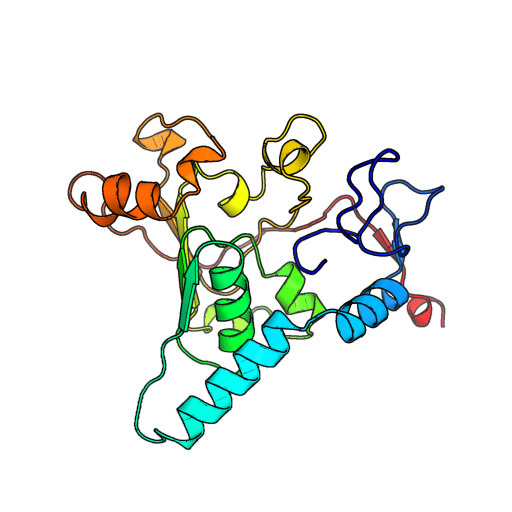C 1
ATOM 653 O O . GLY A 1 84 ? -4.453 -17.142 3.200 1.00 91.56 84 GLY A O 1
ATOM 654 N N . VAL A 1 85 ? -5.500 -15.279 2.499 1.00 94.31 85 VAL A N 1
ATOM 655 C CA . VAL A 1 85 ? -5.396 -15.578 1.057 1.00 94.31 85 VAL A CA 1
ATOM 656 C C . VAL A 1 85 ? -4.305 -14.778 0.345 1.00 94.31 85 VAL A C 1
ATOM 658 O O . VAL A 1 85 ? -3.953 -13.690 0.804 1.00 94.31 85 VAL A O 1
ATOM 661 N N . PRO A 1 86 ? -3.767 -15.287 -0.783 1.00 96.69 86 PRO A N 1
ATOM 662 C CA . PRO A 1 86 ? -2.728 -14.599 -1.537 1.00 96.69 86 PRO A CA 1
ATOM 663 C C . PRO A 1 86 ? -3.167 -13.230 -2.064 1.00 96.69 86 PRO A C 1
ATOM 665 O O . PRO A 1 86 ? -4.234 -13.104 -2.672 1.00 96.69 86 PRO A O 1
ATOM 668 N N . VAL A 1 87 ? -2.308 -12.222 -1.897 1.00 97.81 87 VAL A N 1
ATOM 669 C CA . VAL A 1 87 ? -2.542 -10.862 -2.397 1.00 97.81 87 VAL A CA 1
ATOM 670 C C . VAL A 1 87 ? -1.313 -10.302 -3.097 1.00 97.81 87 VAL A C 1
ATOM 672 O O . VAL A 1 87 ? -0.214 -10.312 -2.547 1.00 97.81 87 VAL A O 1
ATOM 675 N N . ILE A 1 88 ? -1.517 -9.735 -4.283 1.00 97.75 88 ILE A N 1
ATOM 676 C CA . ILE A 1 88 ? -0.514 -8.923 -4.979 1.00 97.75 88 ILE A CA 1
ATOM 677 C C . ILE A 1 88 ? -1.070 -7.516 -5.140 1.00 97.75 88 ILE A C 1
ATOM 679 O O . ILE A 1 88 ? -2.100 -7.336 -5.781 1.00 97.75 88 ILE A O 1
ATOM 683 N N . THR A 1 89 ? -0.396 -6.507 -4.607 1.00 98.06 89 THR A N 1
ATOM 684 C CA . THR A 1 89 ? -0.820 -5.108 -4.757 1.00 98.06 89 THR A CA 1
ATOM 685 C C . THR A 1 89 ? 0.219 -4.300 -5.516 1.00 98.06 89 THR A C 1
ATOM 687 O O . THR A 1 89 ? 1.394 -4.663 -5.529 1.00 98.06 89 THR A O 1
ATOM 690 N N . PHE A 1 90 ? -0.218 -3.204 -6.133 1.00 98.00 90 PHE A N 1
ATOM 691 C CA . PHE A 1 90 ? 0.637 -2.287 -6.884 1.00 98.00 90 PHE A CA 1
ATOM 692 C C . PHE A 1 90 ? 0.476 -0.869 -6.354 1.00 98.00 90 PHE A C 1
ATOM 694 O O . PHE A 1 90 ? -0.650 -0.380 -6.255 1.00 98.00 90 PHE A O 1
ATOM 701 N N . GLU A 1 91 ? 1.584 -0.213 -6.020 1.00 96.56 91 GLU A N 1
ATOM 702 C CA . GLU A 1 91 ? 1.611 1.158 -5.497 1.00 96.56 91 GLU A CA 1
ATOM 703 C C . GLU A 1 91 ? 0.583 1.367 -4.370 1.00 96.56 91 GLU A C 1
ATOM 705 O O . GLU A 1 91 ? -0.102 2.384 -4.278 1.00 96.56 91 GLU A O 1
ATOM 710 N N . SER A 1 92 ? 0.386 0.346 -3.533 1.00 95.19 92 SER A N 1
ATOM 711 C CA . SER A 1 92 ? -0.508 0.451 -2.383 1.00 95.19 92 SER A CA 1
ATOM 712 C C . SER A 1 92 ? 0.133 1.367 -1.340 1.00 95.19 92 SER A C 1
ATOM 714 O O . SER A 1 92 ? 1.311 1.167 -1.030 1.00 95.19 92 SER A O 1
ATOM 716 N N . PRO A 1 93 ? -0.608 2.306 -0.725 1.00 93.12 93 PRO A N 1
ATOM 717 C CA . PRO A 1 93 ? -0.108 2.995 0.458 1.00 93.12 93 PRO A CA 1
ATOM 718 C C . PRO A 1 93 ? 0.160 1.986 1.584 1.00 93.12 93 PRO A C 1
ATOM 720 O O . PRO A 1 93 ? -0.384 0.873 1.573 1.00 93.12 93 PRO A O 1
ATOM 723 N N . GLY A 1 94 ? 0.979 2.387 2.560 1.00 92.50 94 GLY A N 1
ATOM 724 C CA . GLY A 1 94 ? 1.268 1.561 3.729 1.00 92.50 94 GLY A CA 1
ATOM 725 C C . GLY A 1 94 ? -0.015 1.205 4.479 1.00 92.50 94 GLY A C 1
ATOM 726 O O . GLY A 1 94 ? -0.788 2.085 4.855 1.00 92.50 94 GLY A O 1
ATOM 727 N N . ASP A 1 95 ? -0.266 -0.078 4.690 1.00 92.12 95 ASP A N 1
ATOM 728 C CA . ASP A 1 95 ? -1.506 -0.621 5.248 1.00 92.12 95 ASP A CA 1
ATOM 729 C C . ASP A 1 95 ? -1.319 -1.271 6.627 1.00 92.12 95 ASP A C 1
ATOM 731 O O . ASP A 1 95 ? -2.292 -1.701 7.249 1.00 92.12 95 ASP A O 1
ATOM 735 N N . ARG A 1 96 ? -0.093 -1.300 7.162 1.00 90.75 96 ARG A N 1
ATOM 736 C CA . ARG A 1 96 ? 0.180 -1.908 8.468 1.00 90.75 96 ARG A CA 1
ATOM 737 C C . ARG A 1 96 ? -0.516 -1.174 9.607 1.00 90.75 96 ARG A C 1
ATOM 739 O O . ARG A 1 96 ? -1.041 -1.816 10.513 1.00 90.75 96 ARG A O 1
ATOM 746 N N . LEU A 1 97 ? -0.563 0.158 9.561 1.00 88.31 97 LEU A N 1
ATOM 747 C CA . LEU A 1 97 ? -1.326 0.953 10.526 1.00 88.31 97 LEU A CA 1
ATOM 748 C C . LEU A 1 97 ? -2.819 0.591 10.508 1.00 88.31 97 LEU A C 1
ATOM 750 O O . LEU A 1 97 ? -3.436 0.446 11.562 1.00 88.31 97 LEU A O 1
ATOM 754 N N . ALA A 1 98 ? -3.388 0.420 9.314 1.00 88.19 98 ALA A N 1
ATOM 755 C CA . ALA A 1 98 ? -4.779 0.025 9.131 1.00 88.19 98 ALA A CA 1
ATOM 756 C C . ALA A 1 98 ? -5.036 -1.387 9.681 1.00 88.19 98 ALA A C 1
ATOM 758 O O . ALA A 1 98 ? -5.957 -1.585 10.468 1.00 88.19 98 ALA A O 1
ATOM 759 N N . SER A 1 99 ? -4.161 -2.334 9.343 1.00 89.06 99 SER A N 1
ATOM 760 C CA . SER A 1 99 ? -4.164 -3.711 9.848 1.00 89.06 99 SER A CA 1
ATOM 761 C C . SER A 1 99 ? -4.139 -3.764 11.382 1.00 89.06 99 SER A C 1
ATOM 763 O O . SER A 1 99 ? -4.976 -4.428 11.994 1.00 89.06 99 SER A O 1
ATOM 765 N N . ARG A 1 100 ? -3.258 -2.984 12.027 1.00 85.88 100 ARG A N 1
ATOM 766 C CA . ARG A 1 100 ? -3.190 -2.877 13.498 1.00 85.88 100 ARG A CA 1
ATOM 767 C C . ARG A 1 100 ? -4.491 -2.373 14.113 1.00 85.88 100 ARG A C 1
ATOM 769 O O . ARG A 1 100 ? -4.940 -2.921 15.113 1.00 85.88 100 ARG A O 1
ATOM 776 N N . ARG A 1 101 ? -5.096 -1.346 13.513 1.00 83.38 101 ARG A N 1
ATOM 777 C CA . ARG A 1 101 ? -6.365 -0.758 13.977 1.00 83.38 101 ARG A CA 1
ATOM 778 C C . ARG A 1 101 ? -7.546 -1.711 13.842 1.00 83.38 101 ARG A C 1
ATOM 780 O O . ARG A 1 101 ? -8.478 -1.628 14.626 1.00 83.38 101 ARG A O 1
ATOM 787 N N . LEU A 1 102 ? -7.493 -2.617 12.870 1.00 83.12 102 LEU A N 1
ATOM 788 C CA . LEU A 1 102 ? -8.478 -3.681 12.684 1.00 83.12 102 LEU A CA 1
ATOM 789 C C . LEU A 1 102 ? -8.120 -4.957 13.466 1.00 83.12 102 LEU A C 1
ATOM 791 O O . LEU A 1 102 ? -8.712 -6.005 13.227 1.00 83.12 102 LEU A O 1
ATOM 795 N N . HIS A 1 103 ? -7.154 -4.878 14.391 1.00 84.19 103 HIS A N 1
ATOM 796 C CA . HIS A 1 103 ? -6.691 -5.987 15.232 1.00 84.19 103 HIS A CA 1
ATOM 797 C C . HIS A 1 103 ? -6.253 -7.235 14.447 1.00 84.19 103 HIS A C 1
ATOM 799 O O . HIS A 1 103 ? -6.354 -8.362 14.933 1.00 84.19 103 HIS A O 1
ATOM 805 N N . MET A 1 104 ? -5.745 -7.044 13.230 1.00 83.19 104 MET A N 1
ATOM 806 C CA . MET A 1 104 ? -5.262 -8.138 12.390 1.00 83.19 104 MET A CA 1
ATOM 807 C C . MET A 1 104 ? -3.927 -8.699 12.910 1.00 83.19 104 MET A C 1
ATOM 809 O O . MET A 1 104 ? -3.188 -7.981 13.599 1.00 83.19 104 MET A O 1
ATOM 813 N N . PRO A 1 105 ? -3.570 -9.955 12.568 1.00 71.88 105 PRO A N 1
ATOM 814 C CA . PRO A 1 105 ? -2.318 -10.576 12.995 1.00 71.88 105 PRO A CA 1
ATOM 815 C C . PRO A 1 105 ? -1.089 -9.718 12.671 1.00 71.88 105 PRO A C 1
ATOM 817 O O . PRO A 1 105 ? -0.870 -9.312 11.532 1.00 71.88 105 PRO A O 1
ATOM 820 N N . GLN A 1 106 ? -0.266 -9.459 13.686 1.00 71.69 106 GLN A N 1
ATOM 821 C CA . GLN A 1 106 ? 0.972 -8.689 13.558 1.00 71.69 106 GLN A CA 1
ATOM 822 C C . GLN A 1 106 ? 2.202 -9.611 13.535 1.00 71.69 106 GLN A C 1
ATOM 824 O O . GLN A 1 106 ? 2.101 -10.836 13.646 1.00 71.69 106 GLN A O 1
ATOM 829 N N . ALA A 1 107 ? 3.394 -9.031 13.363 1.00 60.91 107 ALA A N 1
ATOM 830 C CA . ALA A 1 107 ? 4.651 -9.768 13.488 1.00 60.91 107 ALA A CA 1
ATOM 831 C C . ALA A 1 107 ? 4.713 -10.530 14.837 1.00 60.91 107 ALA A C 1
ATOM 833 O O . ALA A 1 107 ? 4.276 -9.982 15.849 1.00 60.91 107 ALA A O 1
ATOM 834 N N . PRO A 1 108 ? 5.247 -11.770 14.875 1.00 63.00 108 PRO A N 1
ATOM 835 C CA . PRO A 1 108 ? 6.021 -12.436 13.820 1.00 63.00 108 PRO A CA 1
ATOM 836 C C . PRO A 1 108 ? 5.188 -13.068 12.690 1.00 63.00 108 PRO A C 1
ATOM 838 O O . PRO A 1 108 ? 5.723 -13.235 11.598 1.00 63.00 108 PRO A O 1
ATOM 841 N N . GLY A 1 109 ? 3.891 -13.330 12.894 1.00 65.81 109 GLY A N 1
ATOM 842 C CA . GLY A 1 109 ? 3.022 -13.982 11.895 1.00 65.81 109 GLY A CA 1
ATOM 843 C C . GLY A 1 109 ? 2.846 -13.185 10.596 1.00 65.81 109 GLY A C 1
ATOM 844 O O . GLY A 1 109 ? 2.583 -13.755 9.542 1.00 65.81 109 GLY A O 1
ATOM 845 N N . ALA A 1 110 ? 3.092 -11.872 10.637 1.00 64.94 110 ALA A N 1
ATOM 846 C CA . ALA A 1 110 ? 3.094 -11.025 9.447 1.00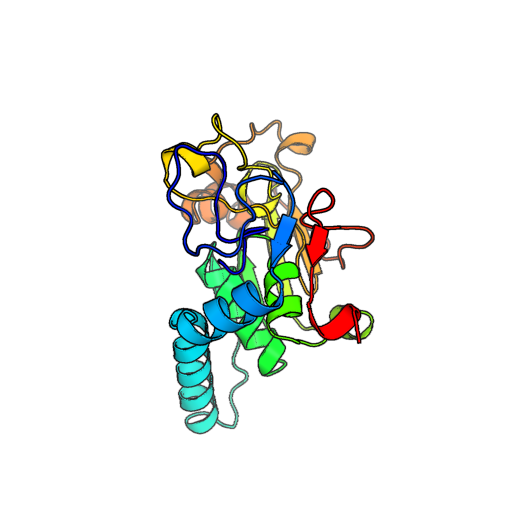 64.94 110 ALA A CA 1
ATOM 847 C C . ALA A 1 110 ? 4.103 -11.464 8.362 1.00 64.94 110 ALA A C 1
ATOM 849 O O . ALA A 1 110 ? 3.885 -11.175 7.187 1.00 64.94 110 ALA A O 1
ATOM 850 N N . LYS A 1 111 ? 5.195 -12.162 8.726 1.00 69.31 111 LYS A N 1
ATOM 851 C CA . LYS A 1 111 ? 6.206 -12.643 7.761 1.00 69.31 111 LYS A CA 1
ATOM 852 C C . LYS A 1 111 ? 5.662 -13.753 6.851 1.00 69.31 111 LYS A C 1
ATOM 854 O O . LYS A 1 111 ? 6.038 -13.838 5.676 1.00 69.31 111 LYS A O 1
ATOM 859 N N . ASP A 1 112 ? 4.738 -14.547 7.384 1.00 80.00 112 ASP A N 1
ATOM 860 C CA . ASP A 1 112 ? 4.163 -15.719 6.720 1.00 80.00 112 ASP A CA 1
ATOM 861 C C . ASP A 1 112 ? 2.951 -15.368 5.851 1.00 80.00 112 ASP A C 1
ATOM 863 O O . ASP A 1 112 ? 2.517 -16.182 5.038 1.00 80.00 112 ASP A O 1
ATOM 867 N N . LEU A 1 113 ? 2.442 -14.135 5.956 1.00 85.62 113 LEU A N 1
ATOM 868 C CA . LEU A 1 113 ? 1.340 -13.663 5.125 1.00 85.62 113 LEU A CA 1
ATOM 869 C C . LEU A 1 113 ? 1.718 -13.746 3.632 1.00 85.62 113 LEU A C 1
ATOM 871 O O . LEU A 1 113 ? 2.775 -13.225 3.232 1.00 85.62 113 LEU A O 1
ATOM 875 N N . PRO A 1 114 ? 0.874 -14.362 2.782 1.00 93.75 114 PRO A N 1
ATOM 876 C CA . PRO A 1 114 ? 1.080 -14.434 1.338 1.00 93.75 114 PRO A CA 1
ATOM 877 C C . PRO A 1 114 ? 0.679 -13.107 0.673 1.00 93.75 114 PRO A C 1
ATOM 879 O O . PRO A 1 114 ? -0.178 -13.063 -0.202 1.00 93.75 114 PRO A O 1
ATOM 882 N N . ILE A 1 115 ? 1.267 -12.003 1.130 1.00 95.94 115 ILE A N 1
ATOM 883 C CA . ILE A 1 115 ? 0.950 -10.650 0.676 1.00 95.94 115 ILE A CA 1
ATOM 884 C C . ILE A 1 115 ? 2.225 -9.997 0.164 1.00 95.94 115 ILE A C 1
ATOM 886 O O . ILE A 1 115 ? 3.234 -9.938 0.874 1.00 95.94 115 ILE A O 1
ATOM 890 N N . TRP A 1 116 ? 2.158 -9.513 -1.073 1.00 97.25 116 TRP A N 1
ATOM 891 C CA . TRP A 1 116 ? 3.250 -8.850 -1.771 1.00 97.25 116 TRP A CA 1
ATOM 892 C C . TRP A 1 116 ? 2.794 -7.479 -2.265 1.00 97.25 116 TRP A C 1
ATOM 894 O O . TRP A 1 116 ? 1.853 -7.360 -3.050 1.00 97.25 116 TRP A O 1
ATOM 904 N N . HIS A 1 117 ? 3.481 -6.441 -1.809 1.00 97.62 117 HIS A N 1
ATOM 905 C CA . HIS A 1 117 ? 3.276 -5.064 -2.227 1.00 97.62 117 HIS A CA 1
ATOM 906 C C . HIS A 1 117 ? 4.370 -4.666 -3.207 1.00 97.62 117 HIS A C 1
ATOM 908 O O . HIS A 1 117 ? 5.511 -4.432 -2.809 1.00 97.62 117 HIS A O 1
ATOM 914 N N . PHE A 1 118 ? 4.023 -4.597 -4.487 1.00 98.19 118 PHE A N 1
ATOM 915 C CA . PHE A 1 118 ? 4.901 -4.070 -5.517 1.00 98.19 118 PHE A CA 1
ATOM 916 C C . PHE A 1 118 ? 4.773 -2.556 -5.574 1.00 98.19 118 PHE A C 1
ATOM 918 O O . PHE A 1 118 ? 3.661 -2.027 -5.574 1.00 98.19 118 PHE A O 1
ATOM 925 N N . GLY A 1 119 ? 5.901 -1.865 -5.643 1.00 97.62 119 GLY A N 1
ATOM 926 C CA . GLY A 1 119 ? 5.899 -0.424 -5.832 1.00 97.62 119 GLY A CA 1
ATOM 927 C C . GLY A 1 119 ? 7.263 0.126 -6.197 1.00 97.62 119 GLY A C 1
ATOM 928 O O . GLY A 1 119 ? 8.252 -0.615 -6.223 1.00 97.62 119 GLY A O 1
ATOM 929 N N . HIS A 1 120 ? 7.340 1.422 -6.472 1.00 97.50 120 HIS A N 1
ATOM 930 C CA . HIS A 1 120 ? 8.595 2.056 -6.858 1.00 97.50 120 HIS A CA 1
ATOM 931 C C . HIS A 1 120 ? 8.916 3.327 -6.066 1.00 97.50 120 HIS A C 1
ATOM 933 O O . HIS A 1 120 ? 8.039 4.089 -5.664 1.00 97.50 120 HIS A O 1
ATOM 939 N N . THR A 1 121 ? 10.206 3.622 -5.879 1.00 97.00 121 THR A N 1
ATOM 940 C CA . THR A 1 121 ? 10.648 4.749 -5.030 1.00 97.00 121 THR A CA 1
ATOM 941 C C . THR A 1 121 ? 10.267 6.135 -5.554 1.00 97.00 121 THR A C 1
ATOM 943 O O . THR A 1 121 ? 10.290 7.102 -4.796 1.00 97.00 121 THR A O 1
ATOM 946 N N . ALA A 1 122 ? 9.876 6.262 -6.825 1.00 96.31 122 ALA A N 1
ATOM 947 C CA . ALA A 1 122 ? 9.363 7.513 -7.375 1.00 96.31 122 ALA A CA 1
ATOM 948 C C . ALA A 1 122 ? 7.874 7.777 -7.073 1.00 96.31 122 ALA A C 1
ATOM 950 O O . ALA A 1 122 ? 7.413 8.880 -7.370 1.00 96.31 122 ALA A O 1
ATOM 951 N N . ASP A 1 123 ? 7.122 6.815 -6.520 1.00 94.94 123 ASP A N 1
ATOM 952 C CA . ASP A 1 123 ? 5.720 7.015 -6.143 1.00 94.94 123 ASP A CA 1
ATOM 953 C C . ASP A 1 123 ? 5.650 7.511 -4.693 1.00 94.94 123 ASP A C 1
ATOM 955 O O . ASP A 1 123 ? 5.923 6.741 -3.768 1.00 94.94 123 ASP A O 1
ATOM 959 N N . PRO A 1 124 ? 5.247 8.773 -4.454 1.00 91.50 124 PRO A N 1
ATOM 960 C CA . PRO A 1 124 ? 5.180 9.315 -3.109 1.00 91.50 124 PRO A CA 1
ATOM 961 C C . PRO A 1 124 ? 4.088 8.685 -2.227 1.00 91.50 124 PRO A C 1
ATOM 963 O O . PRO A 1 124 ? 4.180 8.845 -1.007 1.00 91.50 124 PRO A O 1
ATOM 966 N N . LEU A 1 125 ? 3.066 8.014 -2.783 1.00 90.69 125 LEU A N 1
ATOM 967 C CA . LEU A 1 125 ? 2.063 7.300 -1.979 1.00 90.69 125 LEU A CA 1
ATOM 968 C C . LEU A 1 125 ? 2.621 5.991 -1.440 1.00 90.69 125 LEU A C 1
ATOM 970 O O . LEU A 1 125 ? 2.506 5.742 -0.241 1.00 90.69 125 LEU A O 1
ATOM 974 N N . PHE A 1 126 ? 3.242 5.182 -2.299 1.00 93.69 126 PHE A N 1
ATOM 975 C CA . PHE A 1 126 ? 3.821 3.908 -1.894 1.00 93.69 126 PHE A CA 1
ATOM 976 C C . PHE A 1 126 ? 4.882 4.078 -0.802 1.00 93.69 126 PHE A C 1
ATOM 978 O O . PHE A 1 126 ? 4.827 3.395 0.217 1.00 93.69 126 PHE A O 1
ATOM 985 N N . ILE A 1 127 ? 5.803 5.039 -0.946 1.00 91.88 127 ILE A N 1
ATOM 986 C CA . ILE A 1 127 ? 6.827 5.300 0.086 1.00 91.88 127 ILE A CA 1
ATOM 987 C C . ILE A 1 127 ? 6.326 6.183 1.247 1.00 91.88 127 ILE A C 1
ATOM 989 O O . ILE A 1 127 ? 7.083 6.459 2.180 1.00 91.88 127 ILE A O 1
ATOM 993 N N . GLY A 1 128 ? 5.074 6.652 1.189 1.00 88.31 128 GLY A N 1
ATOM 994 C CA . GLY A 1 128 ? 4.417 7.452 2.229 1.00 88.31 128 GLY A CA 1
ATOM 995 C C . GLY A 1 128 ? 5.052 8.821 2.501 1.00 88.31 128 GLY A C 1
ATOM 996 O O . GLY A 1 128 ? 5.068 9.286 3.639 1.00 88.31 128 GLY A O 1
ATOM 997 N N . VAL A 1 129 ? 5.580 9.484 1.465 1.00 85.44 129 VAL A N 1
ATOM 998 C CA . VAL A 1 129 ? 6.124 10.860 1.554 1.00 85.44 129 VAL A CA 1
ATOM 999 C C . VAL A 1 129 ? 5.197 11.912 0.946 1.00 85.44 129 VAL A C 1
ATOM 1001 O O . VAL A 1 129 ? 5.536 13.093 0.901 1.00 85.44 129 VAL A O 1
ATOM 1004 N N . CYS A 1 130 ? 4.014 11.513 0.479 1.00 79.31 130 CYS A N 1
ATOM 1005 C CA . CYS A 1 130 ? 2.991 12.425 -0.026 1.00 79.31 130 CYS A CA 1
ATOM 1006 C C . CYS A 1 130 ? 2.246 13.144 1.118 1.00 79.31 130 CYS A C 1
ATOM 1008 O O . CYS A 1 130 ? 1.028 13.038 1.254 1.00 79.31 130 CYS A O 1
ATOM 1010 N N . THR A 1 131 ? 2.988 13.854 1.969 1.00 75.12 131 THR A N 1
ATOM 1011 C CA . THR A 1 131 ? 2.482 14.467 3.202 1.00 75.12 131 THR A CA 1
ATOM 1012 C C . THR A 1 131 ? 2.742 15.974 3.250 1.00 75.12 131 THR A C 1
ATOM 1014 O O . THR A 1 131 ? 3.672 16.503 2.641 1.00 75.12 131 THR A O 1
ATOM 1017 N N . GLY A 1 132 ? 1.891 16.689 3.990 1.00 68.19 132 GLY A N 1
ATOM 1018 C CA . GLY A 1 132 ? 2.055 18.113 4.284 1.00 68.19 132 GLY A CA 1
ATOM 1019 C C . GLY A 1 132 ? 1.535 19.087 3.211 1.00 68.19 132 GLY A C 1
ATOM 1020 O O . GLY A 1 132 ? 1.152 18.663 2.118 1.00 68.19 132 GLY A O 1
ATOM 1021 N N . PRO A 1 133 ? 1.535 20.405 3.510 1.00 60.31 133 PRO A N 1
ATOM 1022 C CA . PRO A 1 133 ? 0.790 21.431 2.759 1.00 60.31 133 PRO A CA 1
ATOM 1023 C C . PRO A 1 133 ? 1.227 21.657 1.307 1.00 60.31 133 PRO A C 1
ATOM 1025 O O . PRO A 1 133 ? 0.486 22.235 0.520 1.00 60.31 133 PRO A O 1
ATOM 1028 N N . MET A 1 134 ? 2.439 21.223 0.955 1.00 66.69 134 MET A N 1
ATOM 1029 C CA . MET A 1 134 ? 3.020 21.392 -0.383 1.00 66.69 134 MET A CA 1
ATOM 1030 C C . MET A 1 134 ? 2.975 20.104 -1.219 1.00 66.69 134 MET A C 1
ATOM 1032 O O . MET A 1 134 ? 3.488 20.078 -2.337 1.00 66.69 134 MET A O 1
ATOM 1036 N N . SER A 1 135 ? 2.407 19.017 -0.688 1.00 70.25 135 SER A N 1
ATOM 1037 C CA . SER A 1 135 ? 2.341 17.736 -1.393 1.00 70.25 135 SER A CA 1
ATOM 1038 C C . SER A 1 135 ? 1.217 17.709 -2.428 1.00 70.25 135 SER A C 1
ATOM 1040 O O . SER A 1 135 ? 0.166 18.327 -2.258 1.00 70.25 135 SER A O 1
ATOM 1042 N N . GLY A 1 136 ? 1.397 16.922 -3.493 1.00 67.25 136 GLY A N 1
ATOM 1043 C CA . GLY A 1 136 ? 0.323 16.668 -4.459 1.00 67.25 136 GLY A CA 1
ATOM 1044 C C . GLY A 1 136 ? -0.930 16.069 -3.806 1.00 67.25 136 GLY A C 1
ATOM 1045 O O . GLY A 1 136 ? -2.040 16.386 -4.221 1.00 67.25 136 GLY A O 1
ATOM 1046 N N . CYS A 1 137 ? -0.767 15.268 -2.746 1.00 72.50 137 CYS A N 1
ATOM 1047 C CA . CYS A 1 137 ? -1.880 14.677 -2.003 1.00 72.50 137 CYS A CA 1
ATOM 1048 C C . CYS A 1 137 ? -2.690 15.717 -1.232 1.00 72.50 137 CYS A C 1
ATOM 1050 O O . CYS A 1 137 ? -3.918 15.653 -1.249 1.00 72.50 137 CYS A O 1
ATOM 1052 N N . TYR A 1 138 ? -2.026 16.719 -0.649 1.00 69.38 138 TYR A N 1
ATOM 1053 C CA . TYR A 1 138 ? -2.705 17.852 -0.030 1.00 69.38 138 TYR A CA 1
ATOM 1054 C C . TYR A 1 138 ? -3.591 18.576 -1.049 1.00 69.38 138 TYR A C 1
ATOM 1056 O O . TYR A 1 138 ? -4.794 18.708 -0.847 1.00 69.38 138 TYR A O 1
ATOM 1064 N N . TYR A 1 139 ? -3.057 18.944 -2.213 1.00 62.94 139 TYR A N 1
ATOM 1065 C CA . TYR A 1 139 ? -3.879 19.584 -3.248 1.00 62.94 139 TYR A CA 1
ATOM 1066 C C . TYR A 1 139 ? -4.990 18.677 -3.802 1.00 62.94 139 TYR A C 1
ATOM 1068 O O . TYR A 1 139 ? -6.006 19.180 -4.276 1.00 62.94 139 TYR A O 1
ATOM 1076 N N . ALA A 1 140 ? -4.823 17.356 -3.711 1.00 62.84 140 ALA A N 1
ATOM 1077 C CA . ALA A 1 140 ? -5.829 16.372 -4.096 1.00 62.84 140 ALA A CA 1
ATOM 1078 C C . ALA A 1 140 ? -6.870 16.071 -2.998 1.00 62.84 140 ALA A C 1
ATOM 1080 O O . ALA A 1 140 ? -7.799 15.309 -3.254 1.00 62.84 140 ALA A O 1
ATOM 1081 N N . GLY A 1 141 ? -6.755 16.652 -1.798 1.00 61.59 141 GLY A N 1
ATOM 1082 C CA . GLY A 1 141 ? -7.724 16.441 -0.717 1.00 61.59 141 GLY A CA 1
ATOM 1083 C C . GLY A 1 141 ? -7.480 15.186 0.134 1.00 61.59 141 GLY A C 1
ATOM 1084 O O . GLY A 1 141 ? -8.382 14.761 0.856 1.00 61.59 141 GLY A O 1
ATOM 1085 N N . TYR A 1 142 ? -6.280 14.596 0.087 1.00 67.31 142 TYR A N 1
ATOM 1086 C CA . TYR A 1 142 ? -5.920 13.407 0.863 1.00 67.31 142 TYR A CA 1
ATOM 1087 C C . TYR A 1 142 ? -4.749 13.661 1.814 1.00 67.31 142 TYR A C 1
ATOM 1089 O O . TYR A 1 142 ? -3.754 14.286 1.457 1.00 67.31 142 TYR A O 1
ATOM 1097 N N . ALA A 1 143 ? -4.837 13.082 3.011 1.00 70.00 143 ALA A N 1
ATOM 1098 C CA . ALA A 1 143 ? -3.717 12.967 3.935 1.00 70.00 143 ALA A CA 1
ATOM 1099 C C . ALA A 1 143 ? -3.458 11.485 4.206 1.00 70.00 143 ALA A C 1
ATOM 1101 O O . ALA A 1 143 ? -4.184 10.846 4.971 1.00 70.00 143 ALA A O 1
ATOM 1102 N N . MET A 1 144 ? -2.461 10.937 3.515 1.00 75.12 144 MET A N 1
ATOM 1103 C CA . MET A 1 144 ? -1.991 9.568 3.698 1.00 75.12 144 MET A CA 1
ATOM 1104 C C . MET A 1 144 ? -0.596 9.639 4.306 1.00 75.12 144 MET A C 1
ATOM 1106 O O . MET A 1 144 ? 0.340 10.103 3.665 1.00 75.12 144 MET A O 1
ATOM 1110 N N . GLU A 1 145 ? -0.499 9.256 5.574 1.00 77.75 145 GLU A N 1
ATOM 1111 C CA . GLU A 1 145 ? 0.724 9.367 6.380 1.00 77.75 145 GLU A CA 1
ATOM 1112 C C . GLU A 1 145 ? 1.338 7.995 6.677 1.00 77.75 145 GLU A C 1
ATOM 1114 O O . GLU A 1 145 ? 2.436 7.916 7.227 1.00 77.75 145 GLU A O 1
ATOM 1119 N N . SER A 1 146 ? 0.630 6.914 6.338 1.00 85.38 146 SER A N 1
ATOM 1120 C CA . SER A 1 146 ? 1.148 5.562 6.472 1.00 85.38 146 SER A CA 1
ATOM 1121 C C . SER A 1 146 ? 2.091 5.215 5.321 1.00 85.38 146 SER A C 1
ATOM 1123 O O . SER A 1 146 ? 1.803 5.434 4.144 1.00 85.38 146 SER A O 1
ATOM 1125 N N . ARG A 1 147 ? 3.229 4.639 5.687 1.00 90.25 147 ARG A N 1
ATOM 1126 C CA . ARG A 1 147 ? 4.309 4.185 4.805 1.00 90.25 147 ARG A CA 1
ATOM 1127 C C . ARG A 1 147 ? 4.666 2.723 5.030 1.00 90.25 147 ARG A C 1
ATOM 1129 O O . ARG A 1 147 ? 5.385 2.146 4.222 1.00 90.25 147 ARG A O 1
ATOM 1136 N N . CYS A 1 148 ? 4.235 2.143 6.148 1.00 92.44 148 CYS A N 1
ATOM 1137 C CA . CYS A 1 148 ? 4.595 0.782 6.466 1.00 92.44 148 CYS A CA 1
ATOM 1138 C C . CYS A 1 148 ? 3.586 -0.231 5.927 1.00 92.44 148 CYS A C 1
ATOM 1140 O O . CYS A 1 148 ? 2.381 -0.091 6.143 1.00 92.44 148 CYS A O 1
ATOM 1142 N N . HIS A 1 149 ? 4.080 -1.302 5.311 1.00 93.69 149 HIS A N 1
ATOM 1143 C CA . HIS A 1 149 ? 3.239 -2.360 4.744 1.00 93.69 149 HIS A CA 1
ATOM 1144 C C . HIS A 1 149 ? 3.190 -3.601 5.637 1.00 93.69 149 HIS A C 1
ATOM 1146 O O . HIS A 1 149 ? 4.144 -3.920 6.364 1.00 93.69 149 HIS A O 1
ATOM 1152 N N . ALA A 1 150 ? 2.055 -4.292 5.605 1.00 91.56 150 ALA A N 1
ATOM 1153 C CA . ALA A 1 150 ? 1.927 -5.660 6.085 1.00 91.56 150 ALA A CA 1
ATOM 1154 C C . ALA A 1 150 ? 2.520 -6.640 5.052 1.00 91.56 150 ALA A C 1
ATOM 1156 O O . ALA A 1 150 ? 2.664 -6.321 3.878 1.00 91.56 150 ALA A O 1
ATOM 1157 N N . GLY A 1 151 ? 2.915 -7.844 5.473 1.00 92.19 151 GLY A N 1
ATOM 1158 C CA . GLY A 1 151 ? 3.516 -8.819 4.557 1.00 92.19 151 GLY A CA 1
ATOM 1159 C C . GLY A 1 151 ? 4.876 -8.378 3.997 1.00 92.19 151 GLY A C 1
ATOM 1160 O O . GLY A 1 151 ? 5.783 -8.011 4.750 1.00 92.19 151 GLY A O 1
ATOM 1161 N N . LYS A 1 152 ? 5.044 -8.489 2.674 1.00 94.12 152 LYS A N 1
ATOM 1162 C CA . LYS A 1 152 ? 6.321 -8.297 1.972 1.00 94.12 152 LYS A CA 1
ATOM 1163 C C . LYS A 1 152 ? 6.235 -7.117 1.007 1.00 94.12 152 LYS A C 1
ATOM 1165 O O . LYS A 1 152 ? 5.259 -6.993 0.276 1.00 94.12 152 LYS A O 1
ATOM 1170 N N . VAL A 1 153 ? 7.281 -6.301 0.950 1.00 95.75 153 VAL A N 1
ATOM 1171 C CA . VAL A 1 153 ? 7.449 -5.228 -0.040 1.00 95.75 153 VAL A CA 1
ATOM 1172 C C . VAL A 1 153 ? 8.442 -5.655 -1.114 1.00 95.75 153 VAL A C 1
ATOM 1174 O O . VAL A 1 153 ? 9.489 -6.222 -0.805 1.00 95.75 153 VAL A O 1
ATOM 1177 N N . CYS A 1 154 ? 8.106 -5.386 -2.369 1.00 97.25 154 CYS A N 1
ATOM 1178 C CA . CYS A 1 154 ? 8.882 -5.701 -3.562 1.00 97.25 154 CYS A CA 1
ATOM 1179 C C . CYS A 1 154 ? 9.113 -4.380 -4.308 1.00 97.25 154 CYS A C 1
ATOM 1181 O O . CYS A 1 154 ? 8.215 -3.888 -4.990 1.00 97.25 154 CYS A O 1
ATOM 1183 N N . ILE A 1 155 ? 10.276 -3.757 -4.112 1.00 97.50 155 ILE A N 1
ATOM 1184 C CA . ILE A 1 155 ? 10.474 -2.345 -4.472 1.00 97.50 155 ILE A CA 1
ATOM 1185 C C . ILE A 1 155 ? 11.446 -2.202 -5.639 1.00 97.50 155 ILE A C 1
ATOM 1187 O O . ILE A 1 155 ? 12.581 -2.666 -5.550 1.00 97.50 155 ILE A O 1
ATOM 1191 N N . TRP A 1 156 ? 11.031 -1.492 -6.689 1.00 97.94 156 TRP A N 1
ATOM 1192 C CA . TRP A 1 156 ? 11.950 -0.957 -7.696 1.00 97.94 156 TRP A CA 1
ATOM 1193 C C . TRP A 1 156 ? 12.513 0.387 -7.233 1.00 97.94 156 TRP A C 1
ATOM 1195 O O . TRP A 1 156 ? 11.766 1.357 -7.061 1.00 97.94 156 TRP A O 1
ATOM 1205 N N . ASP A 1 157 ? 13.833 0.492 -7.070 1.00 97.00 157 ASP A N 1
ATOM 1206 C CA . ASP A 1 157 ? 14.472 1.755 -6.685 1.00 97.00 157 ASP A CA 1
ATOM 1207 C C . ASP A 1 157 ? 14.696 2.687 -7.890 1.00 97.00 157 ASP A C 1
ATOM 1209 O O . ASP A 1 157 ? 15.804 3.089 -8.228 1.00 97.00 157 ASP A O 1
ATOM 1213 N N . THR A 1 15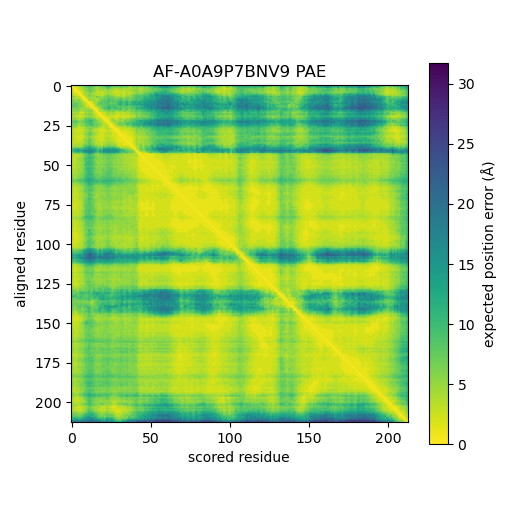8 ? 13.598 3.051 -8.555 1.00 97.25 158 THR A N 1
ATOM 1214 C CA . THR A 1 158 ? 13.559 3.936 -9.738 1.00 97.25 158 THR A CA 1
ATOM 1215 C C . THR A 1 158 ? 14.287 5.274 -9.559 1.00 97.25 158 THR A C 1
ATOM 1217 O O . THR A 1 158 ? 14.846 5.805 -10.519 1.00 97.25 158 THR A O 1
ATOM 1220 N N . VAL A 1 159 ? 14.299 5.838 -8.347 1.00 97.00 159 VAL A N 1
ATOM 1221 C CA . VAL A 1 159 ? 14.978 7.110 -8.062 1.00 97.00 159 VAL A CA 1
ATOM 1222 C C . VAL A 1 159 ? 16.488 6.920 -8.084 1.00 97.00 159 VAL A C 1
ATOM 1224 O O . VAL A 1 159 ? 17.191 7.675 -8.754 1.00 97.00 159 VAL A O 1
ATOM 1227 N N . LYS A 1 160 ? 16.991 5.915 -7.366 1.00 96.69 160 LYS A N 1
ATOM 1228 C CA . LYS A 1 160 ? 18.426 5.659 -7.259 1.00 96.69 160 LYS A CA 1
ATOM 1229 C C . LYS A 1 160 ? 18.997 5.042 -8.533 1.00 96.69 160 LYS A C 1
ATOM 1231 O O . LYS A 1 160 ? 20.038 5.494 -9.003 1.00 96.69 160 LYS A O 1
ATOM 1236 N N . ASP A 1 161 ? 18.316 4.043 -9.081 1.00 96.44 161 ASP A N 1
ATOM 1237 C CA . ASP A 1 161 ? 18.851 3.198 -10.148 1.00 96.44 161 ASP A CA 1
ATOM 1238 C C . ASP A 1 161 ? 18.573 3.789 -11.543 1.00 96.44 161 ASP A C 1
ATOM 1240 O O . ASP A 1 161 ? 19.365 3.591 -12.462 1.00 96.44 161 ASP A O 1
ATOM 1244 N N . HIS A 1 162 ? 17.501 4.583 -11.695 1.00 95.25 162 HIS A N 1
ATOM 1245 C CA . HIS A 1 162 ? 17.082 5.163 -12.985 1.00 95.25 162 HIS A CA 1
ATOM 1246 C C . HIS A 1 162 ? 16.909 6.693 -12.965 1.00 95.25 162 HIS A C 1
ATOM 1248 O O . HIS A 1 162 ? 16.510 7.285 -13.969 1.00 95.25 162 HIS A O 1
ATOM 1254 N N . GLY A 1 163 ? 17.203 7.370 -11.848 1.00 96.06 163 GLY A N 1
ATOM 1255 C CA . GLY A 1 163 ? 17.160 8.834 -11.759 1.00 96.06 163 GLY A CA 1
ATOM 1256 C C . GLY A 1 163 ? 15.758 9.443 -11.852 1.00 96.06 163 GLY A C 1
ATOM 1257 O O . GLY A 1 163 ? 15.622 10.631 -12.170 1.00 96.06 163 GLY A O 1
ATOM 1258 N N . TRP A 1 164 ? 14.705 8.658 -11.609 1.00 96.31 164 TRP A N 1
ATOM 1259 C CA . TRP A 1 164 ? 13.338 9.171 -11.623 1.00 96.31 164 TRP A CA 1
ATOM 1260 C C . TRP A 1 164 ? 13.148 10.222 -10.528 1.00 96.31 164 TRP A C 1
ATOM 1262 O O . TRP A 1 164 ? 13.744 10.167 -9.453 1.00 96.31 164 TRP A O 1
ATOM 1272 N N . ARG A 1 165 ? 12.279 11.198 -10.793 1.00 94.31 165 ARG A N 1
ATOM 1273 C CA . ARG A 1 165 ? 11.866 12.169 -9.777 1.00 94.31 165 ARG A CA 1
ATOM 1274 C C . ARG A 1 165 ? 10.639 11.642 -9.054 1.00 94.31 165 ARG A C 1
ATOM 1276 O O . ARG A 1 165 ? 9.712 11.168 -9.704 1.00 94.31 165 ARG A O 1
ATOM 1283 N N . VAL A 1 166 ? 10.613 11.808 -7.733 1.00 92.50 166 VAL A N 1
ATOM 1284 C CA . VAL A 1 166 ? 9.416 11.535 -6.932 1.00 92.50 166 VAL A CA 1
ATOM 1285 C C . VAL A 1 166 ? 8.282 12.440 -7.408 1.00 92.50 166 VAL A C 1
ATOM 1287 O O . VAL A 1 166 ? 8.419 13.666 -7.402 1.00 92.50 166 VAL A O 1
ATOM 1290 N N . ASN A 1 167 ? 7.178 11.847 -7.860 1.00 89.75 167 ASN A N 1
ATOM 1291 C CA . ASN A 1 167 ? 6.069 12.584 -8.454 1.00 89.75 167 ASN A CA 1
ATOM 1292 C C . ASN A 1 167 ? 4.750 11.830 -8.264 1.00 89.75 167 ASN A C 1
ATOM 1294 O O . ASN A 1 167 ? 4.660 10.650 -8.549 1.00 89.75 167 ASN A O 1
ATOM 1298 N N . LEU A 1 168 ? 3.683 12.523 -7.870 1.00 87.81 168 LEU A N 1
ATOM 1299 C CA . LEU A 1 168 ? 2.354 11.913 -7.780 1.00 87.81 168 LEU A CA 1
ATOM 1300 C C . LEU A 1 168 ? 1.863 11.340 -9.125 1.00 87.81 168 LEU A C 1
ATOM 1302 O O . LEU A 1 168 ? 1.050 10.424 -9.150 1.00 87.81 168 LEU A O 1
ATOM 1306 N N . ALA A 1 169 ? 2.343 11.864 -10.255 1.00 89.00 169 ALA A N 1
ATOM 1307 C CA . ALA A 1 169 ? 1.984 11.346 -11.571 1.00 89.00 169 ALA A CA 1
ATOM 1308 C C . ALA A 1 169 ? 2.454 9.900 -11.796 1.00 89.00 169 ALA A C 1
ATOM 1310 O O . ALA A 1 169 ? 1.726 9.151 -12.435 1.00 89.00 169 ALA A O 1
ATOM 1311 N N . THR A 1 170 ? 3.605 9.496 -11.244 1.00 92.06 170 THR A N 1
ATOM 1312 C CA . THR A 1 170 ? 4.148 8.138 -11.431 1.00 92.06 170 THR A CA 1
ATOM 1313 C C . THR A 1 170 ? 3.382 7.082 -10.631 1.00 92.06 170 THR A C 1
ATOM 1315 O O . THR A 1 170 ? 3.471 5.910 -10.957 1.00 92.06 170 THR A O 1
ATOM 1318 N N . HIS A 1 171 ? 2.535 7.484 -9.675 1.00 93.81 171 HIS A N 1
ATOM 1319 C CA . HIS A 1 171 ? 1.631 6.587 -8.947 1.00 93.81 171 HIS A CA 1
ATOM 1320 C C . HIS A 1 171 ? 0.620 5.860 -9.850 1.00 93.81 171 HIS A C 1
ATOM 1322 O O . HIS A 1 171 ? 0.035 4.853 -9.456 1.00 93.81 171 HIS A O 1
ATOM 1328 N N . ARG A 1 172 ? 0.302 6.397 -11.035 1.00 94.06 172 ARG A N 1
ATOM 1329 C CA . ARG A 1 172 ? -0.770 5.851 -11.878 1.00 94.06 172 ARG A CA 1
ATOM 1330 C C . ARG A 1 172 ? -0.425 4.433 -12.317 1.00 94.06 172 ARG A C 1
ATOM 1332 O O . ARG A 1 172 ? 0.659 4.177 -12.824 1.00 94.06 172 ARG A O 1
ATOM 1339 N N . ILE A 1 173 ? -1.407 3.534 -12.262 1.00 94.69 173 ILE A N 1
ATOM 1340 C CA . ILE A 1 173 ? -1.203 2.139 -12.673 1.00 94.69 173 ILE A CA 1
ATOM 1341 C C . ILE A 1 173 ? -0.705 2.001 -14.121 1.00 94.69 173 ILE A C 1
ATOM 1343 O O . ILE A 1 173 ? 0.066 1.097 -14.424 1.00 94.69 173 ILE A O 1
ATOM 1347 N N . ALA A 1 174 ? -1.099 2.917 -15.012 1.00 95.12 174 ALA A N 1
ATOM 1348 C CA . ALA A 1 174 ? -0.603 2.944 -16.384 1.00 95.12 174 ALA A CA 1
ATOM 1349 C C . ALA A 1 174 ? 0.911 3.209 -16.446 1.00 95.12 174 ALA A C 1
ATOM 1351 O O . ALA A 1 174 ? 1.600 2.560 -17.226 1.00 95.12 174 ALA A O 1
ATOM 1352 N N . ASP A 1 175 ? 1.433 4.107 -15.606 1.00 93.62 175 ASP A N 1
ATOM 1353 C CA . ASP A 1 175 ? 2.867 4.394 -15.545 1.00 93.62 175 ASP A CA 1
ATOM 1354 C C . ASP A 1 175 ? 3.648 3.176 -15.039 1.00 93.62 175 ASP A C 1
ATOM 1356 O O . ASP A 1 175 ? 4.652 2.805 -15.642 1.00 93.62 175 ASP A O 1
ATOM 1360 N N . VAL A 1 176 ? 3.140 2.481 -14.018 1.00 94.38 176 VAL A N 1
ATOM 1361 C CA . VAL A 1 176 ? 3.731 1.228 -13.515 1.00 94.38 176 VAL A CA 1
ATOM 1362 C C . VAL A 1 176 ? 3.744 0.148 -14.603 1.00 94.38 176 VAL A C 1
ATOM 1364 O O . VAL A 1 176 ? 4.762 -0.505 -14.836 1.00 94.38 176 VAL A O 1
ATOM 1367 N N . ILE A 1 177 ? 2.626 -0.043 -15.309 1.00 95.62 177 ILE A N 1
ATOM 1368 C CA . ILE A 1 177 ? 2.518 -1.079 -16.343 1.00 95.62 177 ILE A CA 1
ATOM 1369 C C . ILE A 1 177 ? 3.457 -0.787 -17.518 1.00 95.62 177 ILE A C 1
ATOM 1371 O O . ILE A 1 177 ? 4.226 -1.660 -17.920 1.00 95.62 177 ILE A O 1
ATOM 1375 N N . GLU A 1 178 ? 3.393 0.418 -18.085 1.00 96.44 178 GLU A N 1
ATOM 1376 C CA . GLU A 1 178 ? 4.099 0.751 -19.328 1.00 96.44 178 GLU A CA 1
ATOM 1377 C C . GLU A 1 178 ? 5.591 1.038 -19.119 1.00 96.44 178 GLU A C 1
ATOM 1379 O O . GLU A 1 178 ? 6.409 0.748 -20.000 1.00 96.44 178 GLU A O 1
ATOM 1384 N N . ASN A 1 179 ? 5.963 1.601 -17.967 1.00 95.94 179 ASN A N 1
ATOM 1385 C CA . ASN A 1 179 ? 7.337 2.031 -17.718 1.00 95.94 179 ASN A CA 1
ATOM 1386 C C . ASN A 1 179 ? 8.140 1.062 -16.852 1.00 95.94 179 ASN A C 1
ATOM 1388 O O . ASN A 1 179 ? 9.355 1.183 -16.860 1.00 95.94 179 ASN A O 1
ATOM 1392 N N . ILE A 1 180 ? 7.508 0.106 -16.160 1.00 96.56 180 ILE A N 1
ATOM 1393 C CA . ILE A 1 180 ? 8.206 -0.881 -15.319 1.00 96.56 180 ILE A CA 1
ATOM 1394 C C . ILE A 1 180 ? 7.863 -2.304 -15.766 1.00 96.56 180 ILE A C 1
ATOM 1396 O O . ILE A 1 180 ? 8.719 -3.008 -16.295 1.00 96.56 180 ILE A O 1
ATOM 1400 N N . ILE A 1 181 ? 6.603 -2.732 -15.619 1.00 95.50 181 ILE A N 1
ATOM 1401 C CA . ILE A 1 181 ? 6.212 -4.146 -15.799 1.00 95.50 181 ILE A CA 1
ATOM 1402 C C . ILE A 1 181 ? 6.482 -4.642 -17.227 1.00 95.50 181 ILE A C 1
ATOM 1404 O O . ILE A 1 181 ? 6.944 -5.766 -17.420 1.00 95.50 181 ILE A O 1
ATOM 1408 N N . LYS A 1 182 ? 6.224 -3.813 -18.244 1.00 97.25 182 LYS A N 1
ATOM 1409 C CA . LYS A 1 182 ? 6.491 -4.146 -19.655 1.00 97.25 182 LYS A CA 1
ATOM 1410 C C . LYS A 1 182 ? 7.961 -4.031 -20.064 1.00 97.25 182 LYS A C 1
ATOM 1412 O O . LYS A 1 182 ? 8.279 -4.264 -21.228 1.00 97.25 182 LYS A O 1
ATOM 1417 N N . ARG A 1 183 ? 8.856 -3.681 -19.139 1.00 97.06 183 ARG A N 1
ATOM 1418 C CA . ARG A 1 183 ? 10.286 -3.478 -19.393 1.00 97.06 183 ARG A CA 1
ATOM 1419 C C . ARG A 1 183 ? 11.145 -4.328 -18.450 1.00 97.06 183 ARG A C 1
ATOM 1421 O O . ARG A 1 183 ? 11.972 -3.775 -17.733 1.00 97.06 183 ARG A O 1
ATOM 1428 N N . PRO A 1 184 ? 10.991 -5.664 -18.446 1.00 95.38 184 PRO A N 1
ATOM 1429 C CA . PRO A 1 184 ? 11.675 -6.539 -17.490 1.00 95.38 184 PRO A CA 1
ATOM 1430 C C . PRO A 1 184 ? 13.208 -6.525 -17.612 1.00 95.38 184 PRO A C 1
ATOM 1432 O O . PRO A 1 184 ? 13.887 -6.837 -16.639 1.00 95.38 184 PRO A O 1
ATOM 1435 N N . ASP A 1 185 ? 13.750 -6.152 -18.777 1.00 95.81 185 ASP A N 1
ATOM 1436 C CA . ASP A 1 185 ? 15.198 -6.010 -18.982 1.00 95.81 185 ASP A CA 1
ATOM 1437 C C . ASP A 1 185 ? 15.768 -4.777 -18.261 1.00 95.81 185 ASP A C 1
ATOM 1439 O O . ASP A 1 185 ? 16.902 -4.799 -17.789 1.00 95.81 185 ASP A O 1
ATOM 1443 N N . GLU A 1 186 ? 14.981 -3.699 -18.179 1.00 96.19 186 GLU A N 1
ATOM 1444 C CA . GLU A 1 186 ? 15.347 -2.458 -17.486 1.00 96.19 186 GLU A CA 1
ATOM 1445 C C . GLU A 1 186 ? 14.951 -2.520 -16.003 1.00 96.19 186 GLU A C 1
ATOM 1447 O O . GLU A 1 186 ? 15.708 -2.087 -15.139 1.00 96.19 186 GLU A O 1
ATOM 1452 N N . PHE A 1 187 ? 13.797 -3.119 -15.708 1.00 96.81 187 PHE A N 1
ATOM 1453 C CA . PHE A 1 187 ? 13.215 -3.251 -14.377 1.00 96.81 187 PHE A CA 1
ATOM 1454 C C . PHE A 1 187 ? 12.962 -4.728 -14.044 1.00 96.81 187 PHE A C 1
ATOM 1456 O O . PHE A 1 187 ? 11.819 -5.199 -14.105 1.00 96.81 187 PHE A O 1
ATOM 1463 N N . PRO A 1 188 ? 14.007 -5.492 -13.681 1.00 96.38 188 PRO A N 1
ATOM 1464 C CA . PRO A 1 188 ? 13.841 -6.883 -13.277 1.00 96.38 188 PRO A CA 1
ATOM 1465 C C . PRO A 1 188 ? 12.953 -6.992 -12.032 1.00 96.38 188 PRO A C 1
ATOM 1467 O O . PRO A 1 188 ? 12.815 -6.040 -11.259 1.00 96.38 188 PRO A O 1
ATOM 1470 N N . LEU A 1 189 ? 12.344 -8.163 -11.818 1.00 95.50 189 LEU A N 1
ATOM 1471 C CA . LEU A 1 189 ? 11.519 -8.400 -10.631 1.00 95.50 189 LEU A CA 1
ATOM 1472 C C . LEU A 1 189 ? 12.347 -8.180 -9.350 1.00 95.50 189 LEU A C 1
ATOM 1474 O O . LEU A 1 189 ? 13.388 -8.823 -9.188 1.00 95.50 189 LEU A O 1
ATOM 1478 N N . PRO A 1 190 ? 11.900 -7.304 -8.436 1.00 96.31 190 PRO A N 1
ATOM 1479 C CA . PRO A 1 190 ? 12.656 -6.974 -7.245 1.00 96.31 190 PRO A CA 1
ATOM 1480 C C . PRO A 1 190 ? 12.495 -8.073 -6.195 1.00 96.31 190 PRO A C 1
ATOM 1482 O O . PRO A 1 190 ? 11.476 -8.768 -6.130 1.00 96.31 190 PRO A O 1
ATOM 1485 N N . THR A 1 191 ? 13.491 -8.206 -5.323 1.00 95.56 191 THR A N 1
ATOM 1486 C CA . THR A 1 191 ? 13.402 -9.115 -4.179 1.00 95.56 191 THR A CA 1
ATOM 1487 C C . THR A 1 191 ? 12.346 -8.617 -3.198 1.00 95.56 191 THR A C 1
ATOM 1489 O O . THR A 1 191 ? 12.399 -7.482 -2.726 1.00 95.56 191 THR A O 1
ATOM 1492 N N . CYS A 1 192 ? 11.402 -9.492 -2.861 1.00 94.88 192 CYS A N 1
ATOM 1493 C CA . CYS A 1 192 ? 10.359 -9.205 -1.889 1.00 94.88 192 CYS A CA 1
ATOM 1494 C C . CYS A 1 192 ? 10.826 -9.529 -0.469 1.00 94.88 192 CYS A C 1
ATOM 1496 O O . CYS A 1 192 ? 11.224 -10.661 -0.191 1.00 94.88 192 CYS A O 1
ATOM 1498 N N . GLN A 1 193 ? 10.711 -8.574 0.448 1.00 92.88 193 GLN A N 1
ATOM 1499 C CA . GLN A 1 193 ? 11.150 -8.743 1.833 1.00 92.88 193 GLN A CA 1
ATOM 1500 C C . GLN A 1 193 ? 10.184 -8.104 2.823 1.00 92.88 193 GLN A C 1
ATOM 1502 O O . GLN A 1 193 ? 9.456 -7.171 2.497 1.00 92.88 193 GLN A O 1
ATOM 1507 N N . VAL A 1 194 ? 10.174 -8.609 4.052 1.00 91.12 194 VAL A N 1
ATOM 1508 C CA . VAL A 1 194 ? 9.395 -7.997 5.131 1.00 91.12 194 VAL A CA 1
ATOM 1509 C C . VAL A 1 194 ? 10.074 -6.697 5.540 1.00 91.12 194 VAL A C 1
ATOM 1511 O O . VAL A 1 194 ? 11.289 -6.649 5.718 1.00 91.12 194 VAL A O 1
ATOM 1514 N N . GLN A 1 195 ? 9.287 -5.640 5.703 1.00 88.88 195 GLN A N 1
ATOM 1515 C CA . GLN A 1 195 ? 9.804 -4.342 6.110 1.00 88.88 195 GLN A CA 1
ATOM 1516 C C . GLN A 1 195 ? 10.027 -4.300 7.631 1.00 88.88 195 GLN A C 1
ATOM 1518 O O . GLN A 1 195 ? 9.080 -4.128 8.406 1.00 88.88 195 GLN A O 1
ATOM 1523 N N . GLU A 1 196 ? 11.281 -4.446 8.055 1.00 86.00 196 GLU A N 1
ATOM 1524 C CA . GLU A 1 196 ? 11.700 -4.351 9.459 1.00 86.00 196 GLU A CA 1
ATOM 1525 C C . GLU A 1 196 ? 11.987 -2.895 9.869 1.00 86.00 196 GLU A C 1
ATOM 1527 O O . GLU A 1 196 ? 12.391 -2.078 9.044 1.00 86.00 196 GLU A O 1
ATOM 1532 N N . GLY A 1 197 ? 11.750 -2.552 11.141 1.00 83.88 197 GLY A N 1
ATOM 1533 C CA . GLY A 1 197 ?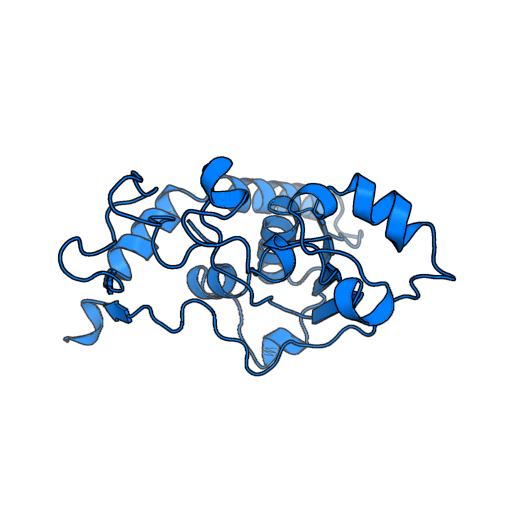 12.087 -1.227 11.689 1.00 83.88 197 GLY A CA 1
ATOM 1534 C C . GLY A 1 197 ? 11.339 -0.042 11.063 1.00 83.88 197 GLY A C 1
ATOM 1535 O O . GLY A 1 197 ? 11.843 1.078 11.090 1.00 83.88 197 GLY A O 1
ATOM 1536 N N . CYS A 1 198 ? 10.165 -0.270 10.468 1.00 87.75 198 CYS A N 1
ATOM 1537 C CA . CYS A 1 198 ? 9.321 0.815 9.972 1.00 87.75 198 CYS A CA 1
ATOM 1538 C C . CYS A 1 198 ? 8.254 1.182 11.008 1.00 87.75 198 CYS A C 1
ATOM 1540 O O . CYS A 1 198 ? 7.501 0.329 11.477 1.00 87.75 198 CYS A O 1
ATOM 1542 N N . ASP A 1 199 ? 8.154 2.469 11.309 1.00 86.31 199 ASP A N 1
ATOM 1543 C CA . ASP A 1 199 ? 7.101 3.011 12.155 1.00 86.31 199 ASP A CA 1
ATOM 1544 C C . ASP A 1 199 ? 6.314 4.072 11.394 1.00 86.31 199 ASP A C 1
ATOM 1546 O O . ASP A 1 199 ? 6.884 4.980 10.772 1.00 86.31 199 ASP A O 1
ATOM 1550 N N . ASP A 1 200 ? 4.995 3.928 11.448 1.00 86.88 200 ASP A N 1
ATOM 1551 C CA . ASP A 1 200 ? 4.044 4.942 11.022 1.00 86.88 200 ASP A CA 1
ATOM 1552 C C . ASP A 1 200 ? 3.789 5.892 12.191 1.00 86.88 200 ASP A C 1
ATOM 1554 O O . ASP A 1 200 ? 3.771 5.474 13.348 1.00 86.88 200 ASP A O 1
ATOM 1558 N N . CYS A 1 201 ? 3.541 7.166 11.888 1.00 83.62 201 CYS A N 1
ATOM 1559 C CA . CYS A 1 201 ? 3.018 8.119 12.869 1.00 83.62 201 CYS A CA 1
ATOM 1560 C C . CYS A 1 201 ? 3.893 8.332 14.116 1.00 83.62 201 CYS A C 1
ATOM 1562 O O . CYS A 1 201 ? 3.360 8.661 15.165 1.00 83.62 201 CYS A O 1
ATOM 1564 N N . GLY A 1 202 ? 5.222 8.208 14.023 1.00 80.88 202 GLY A N 1
ATOM 1565 C CA . GLY A 1 202 ? 6.114 8.250 15.197 1.00 80.88 202 GLY A CA 1
ATOM 1566 C C . GLY A 1 202 ? 6.091 9.539 16.038 1.00 80.88 202 GLY A C 1
ATOM 1567 O O . GLY A 1 202 ? 6.595 9.537 17.154 1.00 80.88 202 GLY A O 1
ATOM 1568 N N . LEU A 1 203 ? 5.515 10.635 15.529 1.00 80.44 203 LEU A N 1
ATOM 1569 C CA . LEU A 1 203 ? 5.288 11.867 16.301 1.00 80.44 203 LEU A CA 1
ATOM 1570 C C . LEU A 1 203 ? 3.964 11.861 17.081 1.00 80.44 203 LEU A C 1
ATOM 1572 O O . LEU A 1 203 ? 3.785 12.690 17.968 1.00 80.44 203 LEU A O 1
ATOM 1576 N N . TRP A 1 204 ? 3.028 10.980 16.721 1.00 84.31 204 TRP A N 1
ATOM 1577 C CA . TRP A 1 204 ? 1.679 10.947 17.271 1.00 84.31 204 TRP A CA 1
ATOM 1578 C C . TRP A 1 204 ? 1.615 10.161 18.577 1.00 84.31 204 TRP A C 1
ATOM 1580 O O . TRP A 1 204 ? 2.110 9.040 18.673 1.00 84.31 204 TRP A O 1
ATOM 1590 N N . MET A 1 205 ? 0.934 10.743 19.561 1.00 83.94 205 MET A N 1
ATOM 1591 C CA . MET A 1 205 ? 0.571 10.095 20.814 1.00 83.94 205 MET A CA 1
ATOM 1592 C C . MET A 1 205 ? -0.905 9.703 20.769 1.00 83.94 205 MET A C 1
ATOM 1594 O O . MET A 1 205 ? -1.776 10.524 20.473 1.00 83.94 205 MET A O 1
ATOM 1598 N N . TYR A 1 206 ? -1.171 8.434 21.056 1.00 84.56 206 TYR A N 1
ATOM 1599 C CA . TYR A 1 206 ? -2.505 7.850 21.050 1.00 84.56 206 TYR A CA 1
ATOM 1600 C C . TYR A 1 206 ? -2.954 7.648 22.494 1.00 84.56 206 TYR A C 1
ATOM 1602 O O . TYR A 1 206 ? -2.439 6.767 23.176 1.00 84.56 206 TYR A O 1
ATOM 1610 N N . LYS A 1 207 ? -3.866 8.498 22.972 1.00 84.19 207 LYS A N 1
ATOM 1611 C CA . LYS A 1 207 ? -4.409 8.410 24.331 1.00 84.19 207 LYS A CA 1
ATOM 1612 C C . LYS A 1 207 ? -5.596 7.462 24.346 1.00 84.19 207 LYS A C 1
ATOM 1614 O O . LYS A 1 207 ? -6.555 7.670 23.601 1.00 84.19 207 LYS A O 1
ATOM 1619 N N . ASP A 1 208 ? -5.545 6.460 25.211 1.00 80.81 208 ASP A N 1
ATOM 1620 C CA . ASP A 1 208 ? -6.685 5.603 25.498 1.00 80.81 208 ASP A CA 1
ATOM 1621 C C . ASP A 1 208 ? 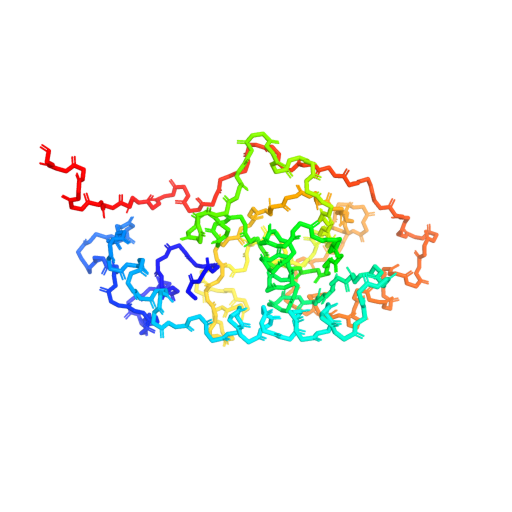-7.166 5.849 26.936 1.00 80.81 208 ASP A C 1
ATOM 1623 O O . ASP A 1 208 ? -6.409 5.618 27.877 1.00 80.81 208 ASP A O 1
ATOM 1627 N N . PRO A 1 209 ? -8.421 6.285 27.145 1.00 74.56 209 PRO A N 1
ATOM 1628 C CA . PRO A 1 209 ? -8.981 6.438 28.488 1.00 74.56 209 PRO A CA 1
ATOM 1629 C C . PRO A 1 209 ? -8.965 5.145 29.321 1.00 74.56 209 PRO A C 1
ATOM 1631 O O . PRO A 1 209 ? -9.111 5.199 30.538 1.00 74.56 209 PRO A O 1
ATOM 1634 N N . ARG A 1 210 ? -8.825 3.974 28.681 1.00 78.75 210 ARG A N 1
ATOM 1635 C CA . ARG A 1 210 ? -8.697 2.674 29.356 1.00 78.75 210 ARG A CA 1
ATOM 1636 C C . ARG A 1 210 ? -7.331 2.475 30.016 1.00 78.75 210 ARG A C 1
ATOM 1638 O O . ARG A 1 210 ? -7.241 1.640 30.908 1.00 78.75 210 ARG A O 1
ATOM 1645 N N . ASP A 1 211 ? -6.310 3.226 29.609 1.00 74.00 211 ASP A N 1
ATOM 1646 C CA . ASP A 1 211 ? -4.948 3.118 30.150 1.00 74.00 211 ASP A CA 1
ATOM 1647 C C . ASP A 1 211 ? -4.778 3.872 31.486 1.00 74.00 211 ASP A C 1
ATOM 1649 O O . ASP A 1 211 ? -3.739 3.763 32.136 1.00 74.00 211 ASP A O 1
ATOM 1653 N N . GLU A 1 212 ? -5.789 4.643 31.903 1.00 68.81 212 GLU A N 1
ATOM 1654 C CA . GLU A 1 212 ? -5.805 5.415 33.157 1.00 68.81 212 GLU A CA 1
AT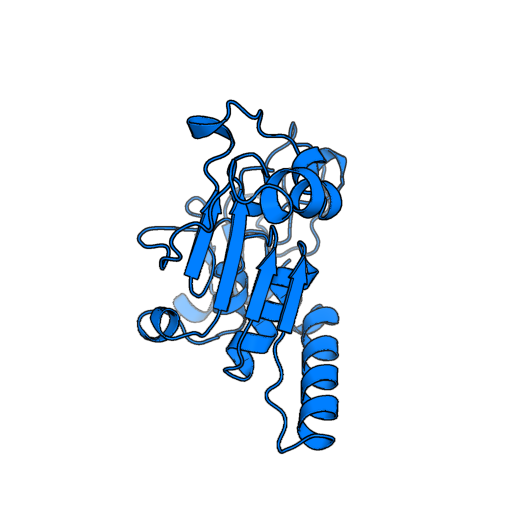OM 1655 C C . GLU A 1 212 ? -6.540 4.697 34.316 1.00 68.81 212 GLU A C 1
ATOM 1657 O O . GLU A 1 212 ? -6.708 5.280 35.391 1.00 68.81 212 GLU A O 1
ATOM 1662 N N . LEU A 1 213 ? -6.983 3.448 34.106 1.00 53.69 213 LEU A N 1
ATOM 1663 C CA . LEU A 1 213 ? -7.674 2.584 35.082 1.00 53.69 213 LEU A CA 1
ATOM 1664 C C . LEU A 1 213 ? -6.723 1.577 35.744 1.00 53.69 213 LEU A C 1
ATOM 1666 O O . LEU A 1 213 ? -6.916 1.325 36.957 1.00 53.69 213 LEU A O 1
#

Organism: Rhizopus oryzae (NCBI:txid64495)

Radius of gyration: 17.74 Å; Cα contacts (8 Å, |Δi|>4): 408; chains: 1; bounding box: 38×50×55 Å

Sequence (213 aa):
MLFSCCCAKVDRTWKGICQCKDDQQPYECDSLCLEKSLLSSELYYDYASRIYLDVSEKYPNATVWLTGHSLGGAVASLVGQTFGVPVITFESPGDRLASRRLHMPQAPGAKDLPIWHFGHTADPLFIGVCTGPMSGCYYAGYAMESRCHAGKVCIWDTVKDHGWRVNLATHRIADVIENIIKRPDEFPLPTCQVQEGCDDCGLWMYKDPRDEL

Mean predicted aligned error: 6.29 Å